Protein AF-A0A9Q0NW91-F1 (afdb_monomer_lite)

pLDDT: mean 81.54, std 13.46, range [43.84, 96.62]

Organism: Salix viminalis (NCBI:txid40686)

InterPro domains:
  IPR038765 Papain-like cysteine peptidase superfamily [SSF54001] (94-242)

Secondary structure (DSSP, 8-state):
--HHHHHHHHHHHHHHHHHHHHHHHHHHHHHHHHHHHHHHHHHHHHHHHHHHHHHHHHHHHHHHHHHHHHHHHHHHHHHHHHHHHHHHHHHHHHHHHHHHHHHHHHHHTT--S-EEE--TTHHHHHHHHHHH----HHHHHHHHHGGG-SEEEEEEEE-TT-TTSPP-EEEEEEEETTTTEEEEE-SS-TTT-TT--HHHHHHHHHHHHHHHHHHHH--GGGGSS-----EEEETTSPPP----

Sequence (244 aa):
MEGAFSAQNKDDKDKVIRELKYQLQKAEDENKKLQDENKKNQADYLEIIEALNNQNAQVEQRVKDLEDQLTKITFEMEEKREKADQELSREGLVIDVFSCLLLEDRGKKGVSAPKVIHDSSIWTQIFHEKTRGKRDPYLQQDLKDGLQASMLIFPINSTGGNTSRAPLHWTLLVFDVEARTWAFYNSWFKGKINDFNFVQDAEMVKEYVHKRRQELLGTEEMQKADDPFQLIVKEDCPQQKDFL

Structure (mmCIF, N/CA/C/O backbone):
data_AF-A0A9Q0NW91-F1
#
_entry.id   AF-A0A9Q0NW91-F1
#
loop_
_atom_site.group_PDB
_atom_site.id
_atom_site.type_symbol
_atom_site.label_atom_id
_atom_site.label_alt_id
_atom_site.label_comp_id
_atom_site.label_asym_id
_atom_site.label_entity_id
_atom_site.label_seq_id
_atom_site.pdbx_PDB_ins_code
_atom_site.Cartn_x
_atom_site.Cartn_y
_atom_site.Cartn_z
_atom_site.occupancy
_atom_site.B_iso_or_equiv
_atom_site.auth_seq_id
_atom_site.auth_comp_id
_atom_site.auth_asym_id
_atom_site.auth_atom_id
_atom_site.pdbx_PDB_model_num
ATOM 1 N N . MET A 1 1 ? 79.884 -7.350 -87.283 1.00 47.72 1 MET A N 1
ATOM 2 C CA . MET A 1 1 ? 79.119 -8.075 -86.244 1.00 47.72 1 MET A CA 1
ATOM 3 C C . MET A 1 1 ? 78.323 -7.100 -85.353 1.00 47.72 1 MET A C 1
ATOM 5 O O . MET A 1 1 ? 78.145 -7.371 -84.179 1.00 47.72 1 MET A O 1
ATOM 9 N N . GLU A 1 2 ? 77.803 -5.982 -85.889 1.00 46.59 2 GLU A N 1
ATOM 10 C CA . GLU A 1 2 ? 77.145 -4.921 -85.085 1.00 46.59 2 GLU A CA 1
ATOM 11 C C . GLU A 1 2 ? 75.633 -4.764 -85.352 1.00 46.59 2 GLU A C 1
ATOM 13 O O . GLU A 1 2 ? 74.941 -4.062 -84.623 1.00 46.59 2 GLU A O 1
ATOM 18 N N . GLY A 1 3 ? 75.077 -5.459 -86.351 1.00 48.38 3 GLY A N 1
ATOM 19 C CA . GLY A 1 3 ? 73.647 -5.368 -86.686 1.00 48.38 3 GLY A CA 1
ATOM 20 C C . GLY A 1 3 ? 72.711 -6.191 -85.790 1.00 48.38 3 GLY A C 1
ATOM 21 O O . GLY A 1 3 ? 71.521 -5.899 -85.735 1.00 48.38 3 GLY A O 1
ATOM 22 N N . ALA A 1 4 ? 73.225 -7.195 -85.070 1.00 49.50 4 ALA A N 1
ATOM 23 C CA . ALA A 1 4 ? 72.394 -8.128 -84.297 1.00 49.50 4 ALA A CA 1
ATOM 24 C C . ALA A 1 4 ? 72.027 -7.610 -82.889 1.00 49.50 4 ALA A C 1
ATOM 26 O O . ALA A 1 4 ? 70.920 -7.851 -82.423 1.00 49.50 4 ALA A O 1
ATOM 27 N N . PHE A 1 5 ? 72.899 -6.830 -82.237 1.00 46.50 5 PHE A N 1
ATOM 28 C CA . PHE A 1 5 ? 72.654 -6.305 -80.881 1.00 46.50 5 PHE A CA 1
ATOM 29 C C . PHE A 1 5 ? 71.688 -5.104 -80.837 1.00 46.50 5 PHE A C 1
ATOM 31 O O . PHE A 1 5 ? 71.056 -4.856 -79.813 1.00 46.50 5 PHE A O 1
ATOM 38 N N . SER A 1 6 ? 71.555 -4.355 -81.937 1.00 52.69 6 SER A N 1
ATOM 39 C CA . SER A 1 6 ? 70.698 -3.159 -82.021 1.00 52.69 6 SER A CA 1
ATOM 40 C C . SER A 1 6 ? 69.215 -3.498 -82.241 1.00 52.69 6 SER A C 1
ATOM 42 O O . SER A 1 6 ? 68.341 -2.870 -81.645 1.00 52.69 6 SER A O 1
ATOM 44 N N . ALA A 1 7 ? 68.924 -4.534 -83.038 1.00 52.41 7 ALA A N 1
ATOM 45 C CA . ALA A 1 7 ? 67.556 -5.000 -83.280 1.00 52.41 7 ALA A CA 1
ATOM 46 C C . ALA A 1 7 ? 66.938 -5.649 -82.027 1.00 52.41 7 ALA A C 1
ATOM 48 O O . ALA A 1 7 ? 65.810 -5.331 -81.659 1.00 52.41 7 ALA A O 1
ATOM 49 N N . GLN A 1 8 ? 67.719 -6.462 -81.307 1.00 52.53 8 GLN A N 1
ATOM 50 C CA . GLN A 1 8 ? 67.279 -7.171 -80.100 1.00 52.53 8 GLN A CA 1
ATOM 51 C C . GLN A 1 8 ? 66.916 -6.203 -78.952 1.00 52.53 8 GLN A C 1
ATOM 53 O O . GLN A 1 8 ? 65.893 -6.362 -78.295 1.00 52.53 8 GLN A O 1
ATOM 58 N N . ASN A 1 9 ? 67.674 -5.109 -78.801 1.00 57.97 9 ASN A N 1
ATOM 59 C CA . ASN A 1 9 ? 67.409 -4.050 -77.815 1.00 57.97 9 ASN A CA 1
ATOM 60 C C . ASN A 1 9 ? 66.150 -3.211 -78.114 1.00 57.97 9 ASN A C 1
ATOM 62 O O . ASN A 1 9 ? 65.616 -2.546 -77.224 1.00 57.97 9 ASN A O 1
ATOM 66 N N . LYS A 1 10 ? 65.711 -3.170 -79.377 1.00 60.72 10 LYS A N 1
ATOM 67 C CA . LYS A 1 10 ? 64.518 -2.428 -79.803 1.00 60.72 10 LYS A CA 1
ATOM 68 C C . LYS A 1 10 ? 63.260 -3.283 -79.633 1.00 60.72 10 LYS A C 1
ATOM 70 O O . LYS A 1 10 ? 62.279 -2.792 -79.080 1.00 60.72 10 LYS A O 1
ATOM 75 N N . ASP A 1 11 ? 63.345 -4.568 -79.977 1.00 64.31 11 ASP A N 1
ATOM 76 C CA . ASP A 1 11 ? 62.276 -5.546 -79.743 1.00 64.31 11 ASP A CA 1
ATOM 77 C C . ASP A 1 11 ? 61.974 -5.737 -78.245 1.00 64.31 11 ASP A C 1
ATOM 79 O O . ASP A 1 11 ? 60.804 -5.794 -77.853 1.00 64.31 11 ASP A O 1
ATOM 83 N N . ASP A 1 12 ? 63.002 -5.744 -77.387 1.00 70.25 12 ASP A N 1
ATOM 84 C CA . ASP A 1 12 ? 62.829 -5.834 -75.930 1.00 70.25 12 ASP A CA 1
ATOM 85 C C . ASP A 1 12 ? 62.126 -4.594 -75.349 1.00 70.25 12 ASP A C 1
ATOM 87 O O . ASP A 1 12 ? 61.237 -4.715 -74.502 1.00 70.25 12 ASP A O 1
ATOM 91 N N . LYS A 1 13 ? 62.442 -3.391 -75.851 1.00 76.06 13 LYS A N 1
ATOM 92 C CA . LYS A 1 13 ? 61.758 -2.148 -75.450 1.00 76.06 13 LYS A CA 1
ATOM 93 C C . LYS A 1 13 ? 60.300 -2.123 -75.903 1.00 76.06 13 LYS A C 1
ATOM 95 O O . LYS A 1 13 ? 59.429 -1.756 -75.115 1.00 76.06 13 LYS A O 1
ATOM 100 N N . ASP A 1 14 ? 60.011 -2.561 -77.125 1.00 79.94 14 ASP A N 1
ATOM 101 C CA . ASP A 1 14 ? 58.641 -2.615 -77.650 1.00 79.94 14 ASP A CA 1
ATOM 102 C C . ASP A 1 14 ? 57.783 -3.677 -76.947 1.00 79.94 14 ASP A C 1
ATOM 104 O O . ASP A 1 14 ? 56.557 -3.538 -76.854 1.00 79.94 14 ASP A O 1
ATOM 108 N N . LYS A 1 15 ? 58.403 -4.739 -76.425 1.00 82.56 15 LYS A N 1
ATOM 109 C CA . LYS A 1 15 ? 57.737 -5.730 -75.573 1.00 82.56 15 LYS A CA 1
ATOM 110 C C . LYS A 1 15 ? 57.400 -5.151 -74.198 1.00 82.56 15 LYS A C 1
ATOM 112 O O . LYS A 1 15 ? 56.263 -5.291 -73.755 1.00 82.56 15 LYS A O 1
ATOM 117 N N . VAL A 1 16 ? 58.337 -4.438 -73.567 1.00 85.81 16 VAL A N 1
ATOM 118 C CA . VAL A 1 16 ? 58.109 -3.756 -72.278 1.00 85.81 16 VAL A CA 1
ATOM 119 C C . VAL A 1 16 ? 57.031 -2.675 -72.396 1.00 85.81 16 VAL A C 1
ATOM 121 O O . VAL A 1 16 ? 56.151 -2.591 -71.546 1.00 85.81 16 VAL A O 1
ATOM 124 N N . ILE A 1 17 ? 57.033 -1.881 -73.471 1.00 88.00 17 ILE A N 1
ATOM 125 C CA . ILE A 1 17 ? 56.005 -0.853 -73.705 1.00 88.00 17 ILE A CA 1
ATOM 126 C C . ILE A 1 17 ? 54.620 -1.484 -73.894 1.00 88.00 17 ILE A C 1
ATOM 128 O O . ILE A 1 17 ? 53.634 -0.955 -73.382 1.00 88.00 17 ILE A O 1
ATOM 132 N N . ARG A 1 18 ? 54.520 -2.608 -74.617 1.00 88.38 18 ARG A N 1
ATOM 133 C CA . ARG A 1 18 ? 53.252 -3.340 -74.774 1.00 88.38 18 ARG A CA 1
ATOM 134 C C . ARG A 1 18 ? 52.738 -3.890 -73.447 1.00 88.38 18 ARG A C 1
ATOM 136 O O . ARG A 1 18 ? 51.555 -3.736 -73.164 1.00 88.38 18 ARG A O 1
ATOM 143 N N . GLU A 1 19 ? 53.622 -4.459 -72.634 1.00 91.31 19 GLU A N 1
ATOM 144 C CA . GLU A 1 19 ? 53.278 -4.974 -71.306 1.00 91.31 19 GLU A CA 1
ATOM 145 C C . GLU A 1 19 ? 52.796 -3.854 -70.371 1.00 91.31 19 GLU A C 1
ATOM 147 O O . GLU A 1 19 ? 51.740 -3.970 -69.758 1.00 91.31 19 GLU A O 1
ATOM 152 N N . LEU A 1 20 ? 53.500 -2.717 -70.329 1.00 92.75 20 LEU A N 1
ATOM 153 C CA . LEU A 1 20 ? 53.093 -1.563 -69.521 1.00 92.75 20 LEU A CA 1
ATOM 154 C C . LEU A 1 20 ? 51.747 -0.981 -69.966 1.00 92.75 20 LEU A C 1
ATOM 156 O O . LEU A 1 20 ? 50.936 -0.609 -69.123 1.00 92.75 20 LEU A O 1
ATOM 160 N N . LYS A 1 21 ? 51.472 -0.929 -71.276 1.00 92.38 21 LYS A N 1
ATOM 161 C CA . LYS A 1 21 ? 50.161 -0.500 -71.794 1.00 92.38 21 LYS A CA 1
ATOM 162 C C . LYS A 1 21 ? 49.046 -1.462 -71.396 1.00 92.38 21 LYS A C 1
ATOM 164 O O . LYS A 1 21 ? 47.965 -1.010 -71.034 1.00 92.38 21 LYS A O 1
ATOM 169 N N . TYR A 1 22 ? 49.309 -2.766 -71.443 1.00 93.31 22 TYR A N 1
ATOM 170 C CA . TYR A 1 22 ? 48.352 -3.777 -71.002 1.00 93.31 22 TYR A CA 1
ATOM 171 C C . TYR A 1 22 ? 48.055 -3.657 -69.500 1.00 93.31 22 TYR A C 1
ATOM 173 O O . TYR A 1 22 ? 46.894 -3.670 -69.096 1.00 93.31 22 TYR A O 1
ATOM 181 N N . GLN A 1 23 ? 49.088 -3.465 -68.676 1.00 93.00 23 GLN A N 1
ATOM 182 C CA . GLN A 1 23 ? 48.930 -3.262 -67.234 1.00 93.00 23 GLN A CA 1
ATOM 183 C C . GLN A 1 23 ? 48.193 -1.961 -66.901 1.00 93.00 23 GLN A C 1
ATOM 185 O O . GLN A 1 23 ? 47.338 -1.966 -66.019 1.00 93.00 23 GLN A O 1
ATOM 190 N N . LEU A 1 24 ? 48.476 -0.872 -67.623 1.00 93.62 24 LEU A N 1
ATOM 191 C CA . LEU A 1 24 ? 47.773 0.399 -67.454 1.00 93.62 24 LEU A CA 1
ATOM 192 C C . LEU A 1 24 ? 46.285 0.262 -67.792 1.00 93.62 24 LEU A C 1
ATOM 194 O O . LEU A 1 24 ? 45.451 0.653 -66.984 1.00 93.62 24 LEU A O 1
ATOM 198 N N . GLN A 1 25 ? 45.954 -0.363 -68.926 1.00 94.12 25 GLN A N 1
ATOM 199 C CA . GLN A 1 25 ? 44.561 -0.593 -69.316 1.00 94.12 25 GLN A CA 1
ATOM 200 C C . GLN A 1 25 ? 43.819 -1.435 -68.273 1.00 94.12 25 GLN A C 1
ATOM 202 O O . GLN A 1 25 ? 42.709 -1.099 -67.870 1.00 94.12 25 GLN A O 1
ATOM 207 N N . LYS A 1 26 ? 44.456 -2.505 -67.782 1.00 95.31 26 LYS A N 1
ATOM 208 C CA . LYS A 1 26 ? 43.880 -3.352 -66.736 1.00 95.31 26 LYS A CA 1
ATOM 209 C C . LYS A 1 26 ? 43.621 -2.566 -65.444 1.00 95.31 26 LYS A C 1
ATOM 211 O O . LYS A 1 26 ? 42.568 -2.731 -64.835 1.00 95.31 26 LYS A O 1
ATOM 216 N N . ALA A 1 27 ? 44.556 -1.705 -65.040 1.00 93.69 27 ALA A N 1
ATOM 217 C CA . ALA A 1 27 ? 44.400 -0.858 -63.861 1.00 93.69 27 ALA A CA 1
ATOM 218 C C . ALA A 1 27 ? 43.286 0.192 -64.038 1.00 93.69 27 ALA A C 1
ATOM 220 O O . ALA A 1 27 ? 42.550 0.468 -63.093 1.00 93.69 27 ALA A O 1
ATOM 221 N N . GLU A 1 28 ? 43.130 0.760 -65.237 1.00 94.25 28 GLU A N 1
ATOM 222 C CA . GLU A 1 28 ? 42.037 1.688 -65.558 1.00 94.25 28 GLU A CA 1
ATOM 223 C C . GLU A 1 28 ? 40.666 0.999 -65.494 1.00 94.25 28 GLU A C 1
ATOM 225 O O . GLU A 1 28 ? 39.732 1.544 -64.899 1.00 94.25 28 GLU A O 1
ATOM 230 N N . ASP A 1 29 ? 40.559 -0.221 -66.027 1.00 94.94 29 ASP A N 1
ATOM 231 C CA . ASP A 1 29 ? 39.329 -1.016 -65.986 1.00 94.94 29 ASP A CA 1
ATOM 232 C C . ASP A 1 29 ? 38.957 -1.418 -64.544 1.00 94.94 29 ASP A C 1
ATOM 234 O O . ASP A 1 29 ? 37.794 -1.307 -64.142 1.00 94.94 29 ASP A O 1
ATOM 238 N N . GLU A 1 30 ? 39.939 -1.831 -63.732 1.00 95.50 30 GLU A N 1
ATOM 239 C CA . GLU A 1 30 ? 39.744 -2.140 -62.307 1.00 95.50 30 GLU A CA 1
ATOM 240 C C . GLU A 1 30 ? 39.322 -0.900 -61.505 1.00 95.50 30 GLU A C 1
ATOM 242 O O . GLU A 1 30 ? 38.389 -0.970 -60.703 1.00 95.50 30 GLU A O 1
ATOM 247 N N . ASN A 1 31 ? 39.948 0.254 -61.750 1.00 94.62 31 ASN A N 1
ATOM 248 C CA . ASN A 1 31 ? 39.601 1.500 -61.068 1.00 94.62 31 ASN A CA 1
ATOM 249 C C . ASN A 1 31 ? 38.182 1.961 -61.432 1.00 94.62 31 ASN A C 1
ATOM 251 O O . ASN A 1 31 ? 37.416 2.372 -60.561 1.00 94.62 31 ASN A O 1
ATOM 255 N N . LYS A 1 32 ? 37.782 1.819 -62.701 1.00 95.19 32 LYS A N 1
ATOM 256 C CA . LYS A 1 32 ? 36.408 2.104 -63.130 1.00 95.19 32 LYS A CA 1
ATOM 257 C C . LYS A 1 32 ? 35.398 1.201 -62.420 1.00 95.19 32 LYS A C 1
ATOM 259 O O . LYS A 1 32 ? 34.398 1.696 -61.906 1.00 95.19 32 LYS A O 1
ATOM 264 N N . LYS A 1 33 ? 35.685 -0.100 -62.325 1.00 95.50 33 LYS A N 1
ATOM 265 C CA . LYS A 1 33 ? 34.828 -1.051 -61.605 1.00 95.50 33 LYS A CA 1
ATOM 266 C C . LYS A 1 33 ? 34.690 -0.686 -60.122 1.00 95.50 33 LYS A C 1
ATOM 268 O O . LYS A 1 33 ? 33.576 -0.665 -59.606 1.00 95.50 33 LYS A O 1
ATOM 273 N N . LEU A 1 34 ? 35.794 -0.333 -59.461 1.00 94.69 34 LEU A N 1
ATOM 274 C CA . LEU A 1 34 ? 35.787 0.114 -58.063 1.00 94.69 34 LEU A CA 1
ATOM 275 C C . LEU A 1 34 ? 35.018 1.429 -57.870 1.00 94.69 34 LEU A C 1
ATOM 277 O O . LEU A 1 34 ? 34.342 1.601 -56.858 1.00 94.69 34 LEU A O 1
ATOM 281 N N . GLN A 1 35 ? 35.090 2.360 -58.825 1.00 94.50 35 GLN A N 1
ATOM 282 C CA . GLN A 1 35 ? 34.298 3.593 -58.780 1.00 94.50 35 GLN A CA 1
ATOM 283 C C . GLN A 1 35 ? 32.797 3.320 -58.894 1.00 94.50 35 GLN A C 1
ATOM 285 O O . GLN A 1 35 ? 32.016 3.925 -58.159 1.00 94.50 35 GLN A O 1
ATOM 290 N N . ASP A 1 36 ? 32.394 2.417 -59.786 1.00 94.38 36 ASP A N 1
ATOM 291 C CA . ASP A 1 36 ? 30.988 2.050 -59.959 1.00 94.38 36 ASP A CA 1
ATOM 292 C C . ASP A 1 36 ? 30.452 1.286 -58.732 1.00 94.38 36 ASP A C 1
ATOM 294 O O . ASP A 1 36 ? 29.356 1.585 -58.254 1.00 94.38 36 ASP A O 1
ATOM 298 N N . GLU A 1 37 ? 31.246 0.379 -58.150 1.00 95.31 37 GLU A N 1
ATOM 299 C CA . GLU A 1 37 ? 30.921 -0.293 -56.881 1.00 95.31 37 GLU A CA 1
ATOM 300 C C . GLU A 1 37 ? 30.809 0.702 -55.716 1.00 95.31 37 GLU A C 1
ATOM 302 O O . GLU A 1 37 ? 29.854 0.637 -54.944 1.00 95.31 37 GLU A O 1
ATOM 307 N N . ASN A 1 38 ? 31.718 1.678 -55.614 1.00 94.50 38 ASN A N 1
ATOM 308 C CA . ASN A 1 38 ? 31.645 2.715 -54.582 1.00 94.50 38 ASN A CA 1
ATOM 309 C C . ASN A 1 38 ? 30.391 3.583 -54.709 1.00 94.50 38 ASN A C 1
ATOM 311 O O . ASN A 1 38 ? 29.765 3.889 -53.695 1.00 94.50 38 ASN A O 1
ATOM 315 N N . LYS A 1 39 ? 29.998 3.965 -55.930 1.00 94.25 39 LYS A N 1
ATOM 316 C CA . LYS A 1 39 ? 28.758 4.724 -56.156 1.00 94.25 39 LYS A CA 1
ATOM 317 C C . LYS A 1 39 ? 27.529 3.923 -55.749 1.00 94.25 39 LYS A C 1
ATOM 319 O O . LYS A 1 39 ? 26.631 4.473 -55.119 1.00 94.25 39 LYS A O 1
ATOM 324 N N . LYS A 1 40 ? 27.502 2.631 -56.087 1.00 95.00 40 LYS A N 1
ATOM 325 C CA . LYS A 1 40 ? 26.411 1.741 -55.691 1.00 95.00 40 LYS A CA 1
ATOM 326 C C . LYS A 1 40 ? 26.329 1.612 -54.169 1.00 95.00 40 LYS A C 1
ATOM 328 O O . LYS A 1 40 ? 25.277 1.868 -53.602 1.00 95.00 40 LYS A O 1
ATOM 333 N N . ASN A 1 41 ? 27.453 1.333 -53.510 1.00 94.44 41 ASN A N 1
ATOM 334 C CA . ASN A 1 41 ? 27.506 1.234 -52.052 1.00 94.44 41 ASN A CA 1
ATOM 335 C C . ASN A 1 41 ? 27.060 2.542 -51.379 1.00 94.44 41 ASN A C 1
ATOM 337 O O . ASN A 1 41 ? 26.335 2.502 -50.394 1.00 94.44 41 ASN A O 1
ATOM 341 N N . GLN A 1 42 ? 27.456 3.707 -51.906 1.00 94.62 42 GLN A N 1
ATOM 342 C CA . GLN A 1 42 ? 27.003 5.003 -51.386 1.00 94.62 42 GLN A CA 1
ATOM 343 C C . GLN A 1 42 ? 25.484 5.181 -51.480 1.00 94.62 42 GLN A C 1
ATOM 345 O O . GLN A 1 42 ? 24.888 5.695 -50.535 1.00 94.62 42 GLN A O 1
ATOM 350 N N . ALA A 1 43 ? 24.862 4.754 -52.582 1.00 94.06 43 ALA A N 1
ATOM 351 C CA . ALA A 1 43 ? 23.409 4.789 -52.722 1.00 94.06 43 ALA A CA 1
ATOM 352 C C . ALA A 1 43 ? 22.726 3.859 -51.704 1.00 94.06 43 ALA A C 1
ATOM 354 O O . ALA A 1 43 ? 21.828 4.304 -50.991 1.00 94.06 43 ALA A O 1
ATOM 355 N N . ASP A 1 44 ? 23.221 2.625 -51.561 1.00 95.62 44 ASP A N 1
ATOM 356 C CA . ASP A 1 44 ? 22.687 1.645 -50.607 1.00 95.62 44 ASP A CA 1
ATOM 357 C C . ASP A 1 44 ? 22.803 2.158 -49.151 1.00 95.62 44 ASP A C 1
ATOM 359 O O . ASP A 1 44 ? 21.865 2.041 -48.361 1.00 95.62 44 ASP A O 1
ATOM 363 N N . TYR A 1 45 ? 23.926 2.793 -48.784 1.00 95.19 45 TYR A N 1
ATOM 364 C CA . TYR A 1 45 ? 24.096 3.393 -47.453 1.00 95.19 45 TYR A CA 1
ATOM 365 C C . TYR A 1 45 ? 23.115 4.537 -47.183 1.00 95.19 45 TYR A C 1
ATOM 367 O O . TYR A 1 45 ? 22.622 4.656 -46.061 1.00 95.19 45 TYR A O 1
ATOM 375 N N . LEU A 1 46 ? 22.830 5.381 -48.179 1.00 95.69 46 LEU A N 1
ATOM 376 C CA . LEU A 1 46 ? 21.872 6.479 -48.026 1.00 95.69 46 LEU A CA 1
ATOM 377 C C . LEU A 1 46 ? 20.453 5.956 -47.791 1.00 95.69 46 LEU A C 1
ATOM 379 O O . LEU A 1 46 ? 19.766 6.461 -46.904 1.00 95.69 46 LEU A O 1
ATOM 383 N N . GLU A 1 47 ? 20.050 4.912 -48.515 1.00 96.00 47 GLU A N 1
ATOM 384 C CA . GLU A 1 47 ? 18.739 4.277 -48.344 1.00 96.00 47 GLU A CA 1
ATOM 385 C C . GLU A 1 47 ? 18.591 3.655 -46.944 1.00 96.00 47 GLU A C 1
ATOM 387 O O . GLU A 1 47 ? 17.569 3.832 -46.277 1.00 96.00 47 GLU A O 1
ATOM 392 N N . ILE A 1 48 ? 19.648 3.007 -46.436 1.00 96.56 48 ILE A N 1
ATOM 393 C CA . ILE A 1 48 ? 19.674 2.471 -45.066 1.00 96.56 48 ILE A CA 1
ATOM 394 C C . ILE A 1 48 ? 19.548 3.593 -44.027 1.00 96.56 48 ILE A C 1
ATOM 396 O O . ILE A 1 48 ? 18.797 3.449 -43.061 1.00 96.56 48 ILE A O 1
ATOM 400 N N . ILE A 1 49 ? 20.260 4.711 -44.202 1.00 96.12 49 ILE A N 1
ATOM 401 C CA . ILE A 1 49 ? 20.193 5.849 -43.271 1.00 96.12 49 ILE A CA 1
ATOM 402 C C . ILE A 1 49 ? 18.780 6.442 -43.243 1.00 96.12 49 ILE A C 1
ATOM 404 O O . ILE A 1 49 ? 18.262 6.739 -42.166 1.00 96.12 49 ILE A O 1
ATOM 408 N N . GLU A 1 50 ? 18.133 6.588 -44.398 1.00 96.12 50 GLU A N 1
ATOM 409 C CA . GLU A 1 50 ? 16.760 7.091 -44.477 1.00 96.12 50 GLU A CA 1
ATOM 410 C C . GLU A 1 50 ? 15.768 6.143 -43.788 1.00 96.12 50 GLU A C 1
ATOM 412 O O . GLU A 1 50 ? 14.940 6.583 -42.983 1.00 96.12 50 GLU A O 1
ATOM 417 N N . ALA A 1 51 ? 15.897 4.834 -44.021 1.00 96.25 51 ALA A N 1
ATOM 418 C CA . ALA A 1 51 ? 15.082 3.826 -43.351 1.00 96.25 51 ALA A CA 1
ATOM 419 C C . ALA A 1 51 ? 15.258 3.863 -41.821 1.00 96.25 51 ALA A C 1
ATOM 421 O O . ALA A 1 51 ? 14.267 3.826 -41.087 1.00 96.25 51 ALA A O 1
ATOM 422 N N . LEU A 1 52 ? 16.498 3.994 -41.337 1.00 95.75 52 LEU A N 1
ATOM 423 C CA . LEU A 1 52 ? 16.802 4.105 -39.908 1.00 95.75 52 LEU A CA 1
ATOM 424 C C . LEU A 1 52 ? 16.231 5.386 -39.290 1.00 95.75 52 LEU A C 1
ATOM 426 O O . LEU A 1 52 ? 15.657 5.334 -38.204 1.00 95.75 52 LEU A O 1
ATOM 430 N N . ASN A 1 53 ? 16.324 6.524 -39.981 1.00 96.12 53 ASN A N 1
ATOM 431 C CA . ASN A 1 53 ? 15.746 7.782 -39.504 1.00 96.12 53 ASN A CA 1
ATOM 432 C C . ASN A 1 53 ? 14.219 7.693 -39.379 1.00 96.12 53 ASN A C 1
ATOM 434 O O . ASN A 1 53 ? 13.654 8.126 -38.375 1.00 96.12 53 ASN A O 1
ATOM 438 N N . ASN A 1 54 ? 13.554 7.068 -40.353 1.00 96.06 54 ASN A N 1
ATOM 439 C CA . ASN A 1 54 ? 12.110 6.843 -40.304 1.00 96.06 54 ASN A CA 1
ATOM 440 C C . ASN A 1 54 ? 11.712 5.905 -39.154 1.00 96.06 54 ASN A C 1
ATOM 442 O O . ASN A 1 54 ? 10.720 6.156 -38.468 1.00 96.06 54 ASN A O 1
ATOM 446 N N . GLN A 1 55 ? 12.489 4.845 -38.909 1.00 96.00 55 GLN A N 1
ATOM 447 C CA . GLN A 1 55 ? 12.269 3.958 -37.764 1.00 96.00 55 GLN A CA 1
ATOM 448 C C . GLN A 1 55 ? 12.461 4.686 -36.429 1.00 96.00 55 GLN A C 1
ATOM 450 O O . GLN A 1 55 ? 11.630 4.530 -35.536 1.00 96.00 55 GLN A O 1
ATOM 455 N N . ASN A 1 56 ? 13.498 5.518 -36.302 1.00 96.62 56 ASN A N 1
ATOM 456 C CA . ASN A 1 56 ? 13.733 6.309 -35.093 1.00 96.62 56 ASN A CA 1
ATOM 457 C C . ASN A 1 56 ? 12.572 7.266 -34.806 1.00 96.62 56 ASN A C 1
ATOM 459 O O . ASN A 1 56 ? 12.067 7.273 -33.686 1.00 96.62 56 ASN A O 1
ATOM 463 N N . ALA A 1 57 ? 12.072 7.982 -35.815 1.00 95.88 57 ALA A N 1
ATOM 464 C CA . ALA A 1 57 ? 10.923 8.872 -35.648 1.00 95.88 57 ALA A CA 1
ATOM 465 C C . ALA A 1 57 ? 9.661 8.123 -35.168 1.00 95.88 57 ALA A C 1
ATOM 467 O O . ALA A 1 57 ? 8.918 8.614 -34.317 1.00 95.88 57 ALA A O 1
ATOM 468 N N . GLN A 1 58 ? 9.425 6.902 -35.666 1.00 96.19 58 GLN A N 1
ATOM 469 C CA . GLN A 1 58 ? 8.313 6.065 -35.196 1.00 96.19 58 GLN A CA 1
ATOM 470 C C . GLN A 1 58 ? 8.495 5.615 -33.743 1.00 96.19 58 GLN A C 1
ATOM 472 O O . GLN A 1 58 ? 7.523 5.567 -32.988 1.00 96.19 58 GLN A O 1
ATOM 477 N N . VAL A 1 59 ? 9.721 5.267 -33.345 1.00 96.38 59 VAL A N 1
ATOM 478 C CA . VAL A 1 59 ? 10.029 4.880 -31.962 1.00 96.38 59 VAL A CA 1
ATOM 479 C C . VAL A 1 59 ? 9.838 6.065 -31.020 1.00 96.38 59 VAL A C 1
ATOM 481 O O . VAL A 1 59 ? 9.169 5.904 -30.004 1.00 96.38 59 VAL A O 1
ATOM 484 N N . GLU A 1 60 ? 10.341 7.248 -31.371 1.00 96.44 60 GLU A N 1
ATOM 485 C CA . GLU A 1 60 ? 10.170 8.473 -30.579 1.00 96.44 60 GLU A CA 1
ATOM 486 C C . GLU A 1 60 ? 8.690 8.809 -30.364 1.00 96.44 60 GLU A C 1
ATOM 488 O O . GLU A 1 60 ? 8.272 9.074 -29.235 1.00 96.44 60 GLU A O 1
ATOM 493 N N . GLN A 1 61 ? 7.867 8.709 -31.413 1.00 96.19 61 GLN A N 1
ATOM 494 C CA . GLN A 1 61 ? 6.429 8.935 -31.283 1.00 96.19 61 GLN A CA 1
ATOM 495 C C . GLN A 1 61 ? 5.765 7.899 -30.366 1.00 96.19 61 GLN A C 1
ATOM 497 O O . GLN A 1 61 ? 4.970 8.261 -29.503 1.00 96.19 61 GLN A O 1
ATOM 502 N N . ARG A 1 62 ? 6.117 6.613 -30.499 1.00 96.56 62 ARG A N 1
ATOM 503 C CA . ARG A 1 62 ? 5.576 5.556 -29.627 1.00 96.56 62 ARG A CA 1
ATOM 504 C C . ARG A 1 62 ? 5.985 5.734 -28.167 1.00 96.56 62 ARG A C 1
ATOM 506 O O . ARG A 1 62 ? 5.186 5.423 -27.291 1.00 96.56 62 ARG A O 1
ATOM 513 N N . VAL A 1 63 ? 7.209 6.195 -27.902 1.00 96.62 63 VAL A N 1
ATOM 514 C CA . VAL A 1 63 ? 7.668 6.508 -26.539 1.00 96.62 63 VAL A CA 1
ATOM 515 C C . VAL A 1 63 ? 6.807 7.618 -25.951 1.00 96.62 63 VAL A C 1
ATOM 517 O O . VAL A 1 63 ? 6.266 7.438 -24.865 1.00 96.62 63 VAL A O 1
ATOM 520 N N . LYS A 1 64 ? 6.585 8.698 -26.703 1.00 95.94 64 LYS A N 1
ATOM 521 C CA . LYS A 1 64 ? 5.728 9.802 -26.269 1.00 95.94 64 LYS A CA 1
ATOM 522 C C . LYS A 1 64 ? 4.292 9.351 -25.976 1.00 95.94 64 LYS A C 1
ATOM 524 O O . LYS A 1 64 ? 3.749 9.672 -24.924 1.00 95.94 64 LYS A O 1
ATOM 529 N N . ASP A 1 65 ? 3.698 8.550 -26.860 1.00 95.88 65 ASP A N 1
ATOM 530 C CA . ASP A 1 65 ? 2.340 8.028 -26.659 1.00 95.88 65 ASP A CA 1
ATOM 531 C C . ASP A 1 65 ? 2.243 7.153 -25.392 1.00 95.88 65 ASP A C 1
ATOM 533 O O . ASP A 1 65 ? 1.220 7.152 -24.704 1.00 95.88 65 ASP A O 1
ATOM 537 N N . LEU A 1 66 ? 3.300 6.394 -25.076 1.00 94.62 66 LEU A N 1
ATOM 538 C CA . LEU A 1 66 ? 3.377 5.587 -23.857 1.00 94.62 66 LEU A CA 1
ATOM 539 C C . LEU A 1 66 ? 3.565 6.448 -22.602 1.00 94.62 66 LEU A C 1
ATOM 541 O O . LEU A 1 66 ? 2.947 6.154 -21.580 1.00 94.62 66 LEU A O 1
ATOM 545 N N . GLU A 1 67 ? 4.374 7.506 -22.666 1.00 94.31 67 GLU A N 1
ATOM 546 C CA . GLU A 1 67 ? 4.545 8.472 -21.571 1.00 94.31 67 GLU A CA 1
ATOM 547 C C . GLU A 1 67 ? 3.226 9.192 -21.242 1.00 94.31 67 GLU A C 1
ATOM 549 O O . GLU A 1 67 ? 2.849 9.304 -20.069 1.00 94.31 67 GLU A O 1
ATOM 554 N N . ASP A 1 68 ? 2.471 9.594 -22.267 1.00 94.50 68 ASP A N 1
ATOM 555 C CA . ASP A 1 68 ? 1.149 10.210 -22.112 1.00 94.50 68 ASP A CA 1
ATOM 556 C C . ASP A 1 68 ? 0.143 9.226 -21.482 1.00 94.50 68 ASP A C 1
ATOM 558 O O . ASP A 1 68 ? -0.606 9.582 -20.563 1.00 94.50 68 ASP A O 1
ATOM 562 N N . GLN A 1 69 ? 0.149 7.958 -21.914 1.00 94.50 69 GLN A N 1
ATOM 563 C CA . GLN A 1 69 ? -0.684 6.908 -21.314 1.00 94.50 69 GLN A CA 1
ATOM 564 C C . GLN A 1 69 ? -0.322 6.644 -19.849 1.00 94.50 69 GLN A C 1
ATOM 566 O O . GLN A 1 69 ? -1.220 6.528 -19.012 1.00 94.50 69 GLN A O 1
ATOM 571 N N . LEU A 1 70 ? 0.971 6.574 -19.523 1.00 91.81 70 LEU A N 1
ATOM 572 C CA . LEU A 1 70 ? 1.443 6.366 -18.155 1.00 91.81 70 LEU A CA 1
ATOM 573 C C . LEU A 1 70 ? 1.003 7.515 -17.240 1.00 91.81 70 LEU A C 1
ATOM 575 O O . LEU A 1 70 ? 0.521 7.281 -16.131 1.00 91.81 70 LEU A O 1
ATOM 579 N N . THR A 1 71 ? 1.115 8.753 -17.724 1.00 91.50 71 THR A N 1
ATOM 580 C CA . THR A 1 71 ? 0.670 9.953 -17.004 1.00 91.50 71 THR A CA 1
ATOM 581 C C . THR A 1 71 ? -0.829 9.894 -16.717 1.00 91.50 71 THR A C 1
ATOM 583 O O . THR A 1 71 ? -1.252 10.104 -15.579 1.00 91.50 71 THR A O 1
ATOM 586 N N . LYS A 1 72 ? -1.639 9.525 -17.717 1.00 93.31 72 LYS A N 1
ATOM 587 C CA . LYS A 1 72 ? -3.089 9.373 -17.554 1.00 93.31 72 LYS A CA 1
ATOM 588 C C . LYS A 1 72 ? -3.448 8.295 -16.529 1.00 93.31 72 LYS A C 1
ATOM 590 O O . LYS A 1 72 ? -4.262 8.548 -15.646 1.00 93.31 72 LYS A O 1
ATOM 595 N N . ILE A 1 73 ? -2.829 7.116 -16.618 1.00 91.44 73 ILE A N 1
ATOM 596 C CA . ILE A 1 73 ? -3.060 6.016 -15.668 1.00 91.44 73 ILE A CA 1
ATOM 597 C C . ILE A 1 73 ? -2.677 6.441 -14.250 1.00 91.44 73 ILE A C 1
ATOM 599 O O . ILE A 1 73 ? -3.400 6.138 -13.306 1.00 91.44 73 ILE A O 1
ATOM 603 N N . THR A 1 74 ? -1.566 7.163 -14.099 1.00 85.62 74 THR A N 1
ATOM 604 C CA . THR A 1 74 ? -1.101 7.651 -12.795 1.00 85.62 74 THR A CA 1
ATOM 605 C C . THR A 1 74 ? -2.139 8.580 -12.166 1.00 85.62 74 THR A C 1
ATOM 607 O O . THR A 1 74 ? -2.521 8.369 -11.017 1.00 85.62 74 THR A O 1
ATOM 610 N N . PHE A 1 75 ? -2.669 9.532 -12.939 1.00 84.88 75 PHE A N 1
ATOM 611 C CA . PHE A 1 75 ? -3.728 10.432 -12.481 1.00 84.88 75 PHE A CA 1
ATOM 612 C C . PHE A 1 75 ? -5.017 9.680 -12.107 1.00 84.88 75 PHE A C 1
ATOM 614 O O . PHE A 1 75 ? -5.578 9.900 -11.036 1.00 84.88 75 PHE A O 1
ATOM 621 N N . GLU A 1 76 ? -5.465 8.738 -12.944 1.00 84.56 76 GLU A N 1
ATOM 622 C CA . GLU A 1 76 ? -6.652 7.918 -12.655 1.00 84.56 76 GLU A CA 1
ATOM 623 C C . GLU A 1 76 ? -6.474 7.042 -11.402 1.00 84.56 76 GLU A C 1
ATOM 625 O O . GLU A 1 76 ? -7.427 6.825 -10.648 1.00 84.56 76 GLU A O 1
ATOM 630 N N . MET A 1 77 ? -5.268 6.516 -11.169 1.00 75.56 77 MET A N 1
ATOM 631 C CA . MET A 1 77 ? -4.950 5.756 -9.960 1.00 75.56 77 MET A CA 1
ATOM 632 C C . MET A 1 77 ? -4.963 6.637 -8.711 1.00 75.56 77 MET A C 1
ATOM 634 O O . MET A 1 77 ? -5.443 6.191 -7.669 1.00 75.56 77 MET A O 1
ATOM 638 N N . GLU A 1 78 ? -4.465 7.867 -8.808 1.00 74.06 78 GLU A N 1
ATOM 639 C CA . GLU A 1 78 ? -4.443 8.818 -7.698 1.00 74.06 78 GLU A CA 1
ATOM 640 C C . GLU A 1 78 ? -5.862 9.278 -7.330 1.00 74.06 78 GLU A C 1
ATOM 642 O O . GLU A 1 78 ? -6.235 9.205 -6.162 1.00 74.06 78 GLU A O 1
ATOM 647 N N . GLU A 1 79 ? -6.712 9.582 -8.317 1.00 77.94 79 GLU A N 1
ATOM 648 C CA . GLU A 1 79 ? -8.124 9.926 -8.085 1.00 77.94 79 GLU A CA 1
ATOM 649 C C . GLU A 1 79 ? -8.906 8.765 -7.441 1.00 77.94 79 GLU A C 1
ATOM 651 O O . GLU A 1 79 ? -9.699 8.960 -6.514 1.00 77.94 79 GLU A O 1
ATOM 656 N N . LYS A 1 80 ? -8.681 7.526 -7.904 1.00 76.06 80 LYS A N 1
ATOM 657 C CA . LYS A 1 80 ? -9.291 6.333 -7.290 1.00 76.06 80 LYS A CA 1
ATOM 658 C C . LYS A 1 80 ? -8.824 6.133 -5.853 1.00 76.06 80 LYS A C 1
ATOM 660 O O . LYS A 1 80 ? -9.631 5.752 -5.007 1.00 76.06 80 LYS A O 1
ATOM 665 N N . ARG A 1 81 ? -7.543 6.382 -5.580 1.00 70.50 81 ARG A N 1
ATOM 666 C CA . ARG A 1 81 ? -6.978 6.283 -4.236 1.00 70.50 81 ARG A CA 1
ATOM 667 C C . ARG A 1 81 ? -7.571 7.337 -3.303 1.00 70.50 81 ARG A C 1
ATOM 669 O O . ARG A 1 81 ? -7.973 6.978 -2.207 1.00 70.50 81 ARG A O 1
ATOM 676 N N . GLU A 1 82 ? -7.693 8.588 -3.742 1.00 69.62 82 GLU A N 1
ATOM 677 C CA . GLU A 1 82 ? -8.322 9.647 -2.941 1.00 69.62 82 GLU A CA 1
ATOM 678 C C . GLU A 1 82 ? -9.778 9.321 -2.595 1.00 69.62 82 GLU A C 1
ATOM 680 O O . GLU A 1 82 ? -10.196 9.504 -1.452 1.00 69.62 82 GLU A O 1
ATOM 685 N N . LYS A 1 83 ? -10.548 8.792 -3.553 1.00 69.31 83 LYS A N 1
ATOM 686 C CA . LYS A 1 83 ? -11.927 8.343 -3.303 1.00 69.31 83 LYS A CA 1
ATOM 687 C C . LYS A 1 83 ? -11.983 7.201 -2.287 1.00 69.31 83 LYS A C 1
ATOM 689 O O . LYS A 1 83 ? -12.785 7.265 -1.360 1.00 69.31 83 LYS A O 1
ATOM 694 N N . ALA A 1 84 ? -11.108 6.203 -2.421 1.00 63.97 84 ALA A N 1
ATOM 695 C CA . ALA A 1 84 ? -11.020 5.097 -1.469 1.00 63.97 84 ALA A CA 1
ATOM 696 C C . ALA A 1 84 ? -10.619 5.579 -0.062 1.00 63.97 84 ALA A C 1
ATOM 698 O O . ALA A 1 84 ? -11.222 5.160 0.923 1.00 63.97 84 ALA A O 1
ATOM 699 N N . ASP A 1 85 ? -9.659 6.504 0.040 1.00 64.38 85 ASP A N 1
ATOM 700 C CA . ASP A 1 85 ? -9.226 7.091 1.312 1.00 64.38 85 ASP A CA 1
ATOM 701 C C . ASP A 1 85 ? -10.364 7.910 1.968 1.00 64.38 85 ASP A C 1
ATOM 703 O O . ASP A 1 85 ? -10.544 7.856 3.187 1.00 64.38 85 ASP A O 1
ATOM 707 N N . GLN A 1 86 ? -11.186 8.621 1.182 1.00 62.81 86 GLN A N 1
ATOM 708 C CA . GLN A 1 86 ? -12.373 9.339 1.677 1.00 62.81 86 GLN A CA 1
ATOM 709 C C . GLN A 1 86 ? -13.477 8.397 2.180 1.00 62.81 86 GLN A C 1
ATOM 711 O O . GLN A 1 86 ? -14.078 8.662 3.224 1.00 62.81 86 GLN A O 1
ATOM 716 N N . GLU A 1 87 ? -13.756 7.304 1.466 1.00 65.38 87 GLU A N 1
ATOM 717 C CA . GLU A 1 87 ? -14.738 6.297 1.892 1.00 65.38 87 GLU A CA 1
ATOM 718 C C . GLU A 1 87 ? -14.283 5.578 3.167 1.00 65.38 87 GLU A C 1
ATOM 720 O O . GLU A 1 87 ? -15.042 5.526 4.139 1.00 65.38 87 GLU A O 1
ATOM 725 N N . LEU A 1 88 ? -13.017 5.148 3.222 1.00 63.03 88 LEU A N 1
ATOM 726 C CA . LEU A 1 88 ? -12.396 4.575 4.422 1.00 63.03 88 LEU A CA 1
ATOM 727 C C . LEU A 1 88 ? -12.458 5.541 5.611 1.00 63.03 88 LEU A C 1
ATOM 729 O O . LEU A 1 88 ? -12.776 5.130 6.727 1.00 63.03 88 LEU A O 1
ATOM 733 N N . SER A 1 89 ? -12.200 6.832 5.380 1.00 68.19 89 SER A N 1
ATOM 734 C CA . SER A 1 89 ? -12.306 7.866 6.413 1.00 68.19 89 SER A CA 1
ATOM 735 C C . SER A 1 89 ? -13.736 8.011 6.942 1.00 68.19 89 SER A C 1
ATOM 737 O O . SER A 1 89 ? -13.931 8.178 8.147 1.00 68.19 89 SER A O 1
ATOM 739 N N . ARG A 1 90 ? -14.748 7.907 6.073 1.00 66.19 90 ARG A N 1
ATOM 740 C CA . ARG A 1 90 ? -16.157 8.001 6.473 1.00 66.19 90 ARG A CA 1
ATOM 741 C C . ARG A 1 90 ? -16.619 6.775 7.262 1.00 66.19 90 ARG A C 1
ATOM 743 O O . ARG A 1 90 ? -17.340 6.944 8.243 1.00 66.19 90 ARG A O 1
ATOM 750 N N . GLU A 1 91 ? -16.233 5.569 6.853 1.00 71.56 91 GLU A N 1
ATOM 751 C CA . GLU A 1 91 ? -16.549 4.337 7.591 1.00 71.56 91 GLU A CA 1
ATOM 752 C C . GLU A 1 91 ? -15.850 4.293 8.952 1.00 71.56 91 GLU A C 1
ATOM 754 O O . GLU A 1 91 ? -16.495 4.006 9.965 1.00 71.56 91 GLU A O 1
ATOM 759 N N . GLY A 1 92 ? -14.566 4.665 8.990 1.00 75.94 92 GLY A N 1
ATOM 760 C CA . GLY A 1 92 ? -13.800 4.788 10.228 1.00 75.94 92 GLY A CA 1
ATOM 761 C C . GLY A 1 92 ? -14.454 5.754 11.216 1.00 75.94 92 GLY A C 1
ATOM 762 O O . GLY A 1 92 ? -14.677 5.396 12.371 1.00 75.94 92 GLY A O 1
ATOM 763 N N . LEU A 1 93 ? -14.913 6.919 10.737 1.00 78.31 93 LEU A N 1
ATOM 764 C CA . LEU A 1 93 ? -15.614 7.909 11.564 1.00 78.31 93 LEU A CA 1
ATOM 765 C C . LEU A 1 93 ? -16.848 7.320 12.272 1.00 78.31 93 LEU A C 1
ATOM 767 O O . LEU A 1 93 ? -17.112 7.650 13.427 1.00 78.31 93 LEU A O 1
ATOM 771 N N . VAL A 1 94 ? -17.620 6.455 11.606 1.00 82.75 94 VAL A N 1
ATOM 772 C CA . VAL A 1 94 ? -18.814 5.839 12.212 1.00 82.75 94 VAL A CA 1
ATOM 773 C C . VAL A 1 94 ? -18.422 4.883 13.340 1.00 82.75 94 VAL A C 1
ATOM 775 O O . VAL A 1 94 ? -19.049 4.905 14.403 1.00 82.75 94 VAL A O 1
ATOM 778 N N . ILE A 1 95 ? -17.379 4.077 13.133 1.00 85.12 95 ILE A N 1
ATOM 779 C CA . ILE A 1 95 ? -16.843 3.163 14.151 1.00 85.12 95 ILE A CA 1
ATOM 780 C C . ILE A 1 95 ? -16.295 3.946 15.344 1.00 85.12 95 ILE A C 1
ATOM 782 O O . ILE A 1 95 ? -16.565 3.582 16.492 1.00 85.12 95 ILE A O 1
ATOM 786 N N . ASP A 1 96 ? -15.594 5.046 15.088 1.00 84.81 96 ASP A N 1
ATOM 787 C CA . ASP A 1 96 ? -15.004 5.892 16.125 1.00 84.81 96 ASP A CA 1
ATOM 788 C C . ASP A 1 96 ? -16.079 6.592 16.956 1.00 84.81 96 ASP A C 1
ATOM 790 O O . ASP A 1 96 ? -16.053 6.541 18.187 1.00 84.81 96 ASP A O 1
ATOM 794 N N . VAL A 1 97 ? -17.098 7.161 16.305 1.00 83.75 97 VAL A N 1
ATOM 795 C CA . VAL A 1 97 ? -18.244 7.766 16.998 1.00 83.75 97 VAL A CA 1
ATOM 796 C C . VAL A 1 97 ? -18.974 6.728 17.848 1.00 83.75 97 VAL A C 1
ATOM 798 O O . VAL A 1 97 ? -19.296 6.999 19.007 1.00 83.75 97 VAL A O 1
ATOM 801 N N . PHE A 1 98 ? -19.217 5.527 17.316 1.00 85.25 98 PHE A N 1
ATOM 802 C CA . PHE A 1 98 ? -19.870 4.466 18.081 1.00 85.25 98 PHE A CA 1
ATOM 803 C C . PHE A 1 98 ? -19.021 4.021 19.281 1.00 85.25 98 PHE A C 1
ATOM 805 O O . PHE A 1 98 ? -19.551 3.823 20.375 1.00 85.25 98 PHE A O 1
ATOM 812 N N . SER A 1 99 ? -17.702 3.937 19.111 1.00 84.38 99 SER A N 1
ATOM 813 C CA . SER A 1 99 ? -16.751 3.618 20.179 1.00 84.38 99 SER A CA 1
ATOM 814 C C . SER A 1 99 ? -16.775 4.658 21.302 1.00 84.38 99 SER A C 1
ATOM 816 O O . SER A 1 99 ? -16.876 4.294 22.477 1.00 84.38 99 SER A O 1
ATOM 818 N N . CYS A 1 100 ? -16.792 5.950 20.961 1.00 82.12 100 CYS A N 1
ATOM 819 C CA . CYS A 1 100 ? -16.952 7.034 21.931 1.00 82.12 100 CYS A CA 1
ATOM 820 C C . CYS A 1 100 ? -18.276 6.918 22.704 1.00 82.12 100 CYS A C 1
ATOM 822 O O . CYS A 1 100 ? -18.284 6.979 23.935 1.00 82.12 100 CYS A O 1
ATOM 824 N N . LEU A 1 101 ? -19.390 6.667 22.007 1.00 83.94 101 LEU A N 1
ATOM 825 C CA . LEU A 1 101 ? -20.704 6.495 22.639 1.00 83.94 101 LEU A CA 1
ATOM 826 C C . LEU A 1 101 ? -20.736 5.305 23.614 1.00 83.94 101 LEU A C 1
ATOM 828 O O . LEU A 1 101 ? -21.347 5.401 24.683 1.00 83.94 101 LEU A O 1
ATOM 832 N N . LEU A 1 102 ? -20.063 4.197 23.285 1.00 81.50 102 LEU A N 1
ATOM 833 C CA . LEU A 1 102 ? -19.945 3.033 24.171 1.00 81.50 102 LEU A CA 1
ATOM 834 C C . LEU A 1 102 ? -19.181 3.355 25.463 1.00 81.50 102 LEU A C 1
ATOM 836 O O . LEU A 1 102 ? -19.555 2.862 26.534 1.00 81.50 102 LEU A O 1
ATOM 840 N N . LEU A 1 103 ? -18.123 4.166 25.379 1.00 79.88 103 LEU A N 1
ATOM 841 C CA . LEU A 1 103 ? -17.375 4.625 26.552 1.00 79.88 103 LEU A CA 1
ATOM 842 C C . LEU A 1 103 ? -18.229 5.557 27.424 1.00 79.88 103 LEU A C 1
ATOM 844 O O . LEU A 1 103 ? -18.287 5.371 28.643 1.00 79.88 103 LEU A O 1
ATOM 848 N N . GLU A 1 104 ? -18.954 6.498 26.816 1.00 79.38 104 GLU A N 1
ATOM 849 C CA . GLU A 1 104 ? -19.824 7.435 27.537 1.00 79.38 104 GLU A CA 1
ATOM 850 C C . GLU A 1 104 ? -20.990 6.747 28.264 1.00 79.38 104 GLU A C 1
ATOM 852 O O . GLU A 1 104 ? -21.245 7.031 29.438 1.00 79.38 104 GLU A O 1
ATOM 857 N N . ASP A 1 105 ? -21.709 5.837 27.596 1.00 80.81 105 ASP A N 1
ATOM 858 C CA . ASP A 1 105 ? -22.832 5.099 28.196 1.00 80.81 105 ASP A CA 1
ATOM 859 C C . ASP A 1 105 ? -22.377 4.267 29.404 1.00 80.81 105 ASP A C 1
ATOM 861 O O . ASP A 1 105 ? -23.048 4.216 30.438 1.00 80.81 105 ASP A O 1
ATOM 865 N N . ARG A 1 106 ? -21.185 3.668 29.324 1.00 72.31 106 ARG A N 1
ATOM 866 C CA . ARG A 1 106 ? -20.584 2.937 30.446 1.00 72.31 106 ARG A CA 1
ATOM 867 C C . ARG A 1 106 ? -20.193 3.844 31.604 1.00 72.31 106 ARG A C 1
ATOM 869 O O . ARG A 1 106 ? -20.439 3.467 32.752 1.00 72.31 106 ARG A O 1
ATOM 876 N N . GLY A 1 107 ? -19.648 5.025 31.311 1.00 72.62 107 GLY A N 1
ATOM 877 C CA . GLY A 1 107 ? -19.379 6.049 32.319 1.00 72.62 107 GLY A CA 1
ATOM 878 C C . GLY A 1 107 ? -20.650 6.435 33.079 1.00 72.62 107 GLY A C 1
ATOM 879 O O . GLY A 1 107 ? -20.656 6.455 34.309 1.00 72.62 107 GLY A O 1
ATOM 880 N N . LYS A 1 108 ? -21.769 6.616 32.364 1.00 75.44 108 LYS A N 1
ATOM 881 C CA . LYS A 1 108 ? -23.092 6.883 32.966 1.00 75.44 108 LYS A CA 1
ATOM 882 C C . LYS A 1 108 ? -23.609 5.717 33.816 1.00 75.44 108 LYS A C 1
ATOM 884 O O . LYS A 1 108 ? -24.301 5.947 34.804 1.00 75.44 108 LYS A O 1
ATOM 889 N N . LYS A 1 109 ? -23.264 4.476 33.462 1.00 77.62 109 LYS A N 1
ATOM 890 C CA . LYS A 1 109 ? -23.628 3.250 34.199 1.00 77.62 109 LYS A CA 1
ATOM 891 C C . LYS A 1 109 ? -22.688 2.918 35.367 1.00 77.62 109 LYS A C 1
ATOM 893 O O . LYS A 1 109 ? -22.866 1.878 35.996 1.00 77.62 109 LYS A O 1
ATOM 898 N N . GLY A 1 110 ? -21.703 3.769 35.669 1.00 67.00 110 GLY A N 1
ATOM 899 C CA . GLY A 1 110 ? -20.801 3.594 36.811 1.00 67.00 110 GLY A CA 1
ATOM 900 C C . GLY A 1 110 ? -19.803 2.441 36.662 1.00 67.00 110 GLY A C 1
ATOM 901 O O . GLY A 1 110 ? -19.289 1.943 37.662 1.00 67.00 110 GLY A O 1
ATOM 902 N N . VAL A 1 111 ? -19.527 1.989 35.433 1.00 69.19 111 VAL A N 1
ATOM 903 C CA . VAL A 1 111 ? -18.513 0.954 35.188 1.00 69.19 111 VAL A CA 1
ATOM 904 C C . VAL A 1 111 ? -17.126 1.598 35.272 1.00 69.19 111 VAL A C 1
ATOM 906 O O . VAL A 1 111 ? -16.771 2.400 34.417 1.00 69.19 111 VAL A O 1
ATOM 909 N N . SER A 1 112 ? -16.357 1.258 36.309 1.00 61.34 112 SER A N 1
ATOM 910 C CA . SER A 1 112 ? -15.154 1.996 36.733 1.00 61.34 112 SER A CA 1
ATOM 911 C C . SER A 1 112 ? -13.825 1.527 36.134 1.00 61.34 112 SER A C 1
ATOM 913 O O . SER A 1 112 ? -12.822 2.221 36.283 1.00 61.34 112 SER A O 1
ATOM 915 N N . ALA A 1 113 ? -13.776 0.356 35.496 1.00 62.59 113 ALA A N 1
ATOM 916 C CA . ALA A 1 113 ? -12.517 -0.195 35.000 1.00 62.59 113 ALA A CA 1
ATOM 917 C C . ALA A 1 113 ? -11.975 0.655 33.830 1.00 62.59 113 ALA A C 1
ATOM 919 O O . ALA A 1 113 ? -12.727 0.893 32.877 1.00 62.59 113 ALA A O 1
ATOM 920 N N . PRO A 1 114 ? -10.704 1.105 33.863 1.00 66.19 114 PRO A N 1
ATOM 921 C CA . PRO A 1 114 ? -10.133 1.924 32.800 1.00 66.19 114 PRO A CA 1
ATOM 922 C C . PRO A 1 114 ? -10.044 1.092 31.522 1.00 66.19 114 PRO A C 1
ATOM 924 O O . PRO A 1 114 ? -9.404 0.040 31.5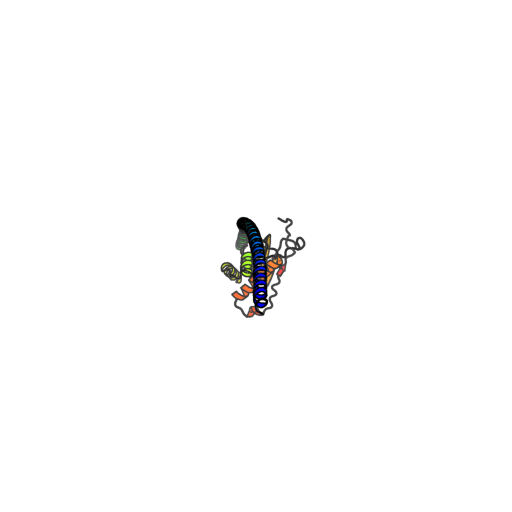03 1.00 66.19 114 PRO A O 1
ATOM 927 N N . LYS A 1 115 ? -10.709 1.534 30.457 1.00 78.50 115 LYS A N 1
ATOM 928 C CA . LYS A 1 115 ? -10.678 0.887 29.143 1.00 78.50 115 LYS A CA 1
ATOM 929 C C . LYS A 1 115 ? -10.275 1.904 28.096 1.00 78.50 115 LYS A C 1
ATOM 931 O O . LYS A 1 115 ? -10.729 3.043 28.158 1.00 78.50 115 LYS A O 1
ATOM 936 N N . VAL A 1 116 ? -9.478 1.466 27.132 1.00 85.38 116 VAL A N 1
ATOM 937 C CA . VAL A 1 116 ? -9.124 2.263 25.957 1.00 85.38 116 VAL A CA 1
ATOM 938 C C . VAL A 1 116 ? -9.706 1.573 24.735 1.00 85.38 116 VAL A C 1
ATOM 940 O O . VAL A 1 116 ? -9.498 0.376 24.529 1.00 85.38 116 VAL A O 1
ATOM 943 N N . ILE A 1 117 ? -10.475 2.330 23.956 1.00 87.00 117 ILE A N 1
ATOM 944 C CA . ILE A 1 117 ? -10.843 1.944 22.599 1.00 87.00 117 ILE A CA 1
ATOM 945 C C . ILE A 1 117 ? -9.989 2.802 21.686 1.00 87.00 117 ILE A C 1
ATOM 947 O O . ILE A 1 117 ? -10.097 4.025 21.725 1.00 87.00 117 ILE A O 1
ATOM 951 N N . HIS A 1 118 ? -9.117 2.144 20.937 1.00 89.12 118 HIS A N 1
ATOM 952 C CA . HIS A 1 118 ? -8.284 2.796 19.945 1.00 89.12 118 HIS A CA 1
ATOM 953 C C . HIS A 1 118 ? -9.140 3.254 18.767 1.00 89.12 118 HIS A C 1
ATOM 955 O O . HIS A 1 118 ? -10.177 2.649 18.472 1.00 89.12 118 HIS A O 1
ATOM 961 N N . ASP A 1 119 ? -8.695 4.310 18.093 1.00 86.75 119 ASP A N 1
ATOM 962 C CA . ASP A 1 119 ? -9.356 4.780 16.885 1.00 86.75 119 ASP A CA 1
ATOM 963 C C . ASP A 1 119 ? -9.263 3.742 15.755 1.00 86.75 119 ASP A C 1
ATOM 965 O O . ASP A 1 119 ? -8.386 2.876 15.718 1.00 86.75 119 ASP A O 1
ATOM 969 N N . SER A 1 120 ? -10.181 3.834 14.805 1.00 86.81 120 SER A N 1
ATOM 970 C CA . SER A 1 120 ? -10.334 2.910 13.688 1.00 86.81 120 SER A CA 1
ATOM 971 C C . SER A 1 120 ? -9.128 2.884 12.738 1.00 86.81 120 SER A C 1
ATOM 973 O O . SER A 1 120 ? -8.974 1.935 11.964 1.00 86.81 120 SER A O 1
ATOM 975 N N . SER A 1 121 ? -8.235 3.878 12.818 1.00 86.62 121 SER A N 1
ATOM 976 C CA . SER A 1 121 ? -6.988 3.934 12.056 1.00 86.62 121 SER A CA 1
ATOM 977 C C . SER A 1 121 ? -5.814 3.235 12.752 1.00 86.62 121 SER A C 1
ATOM 979 O O . SER A 1 121 ? -4.770 3.059 12.116 1.00 86.62 121 SER A O 1
ATOM 981 N N . ILE A 1 122 ? -5.975 2.754 13.994 1.00 88.50 122 ILE A N 1
ATOM 982 C CA . ILE A 1 122 ? -4.908 2.115 14.783 1.00 88.50 122 ILE A CA 1
ATOM 983 C C . ILE A 1 122 ? -4.208 0.983 14.027 1.00 88.50 122 ILE A C 1
ATOM 985 O O . ILE A 1 122 ? -2.979 0.902 14.003 1.00 88.50 122 ILE A O 1
ATOM 989 N N . TRP A 1 123 ? -4.970 0.129 13.338 1.00 90.12 123 TRP A N 1
ATOM 990 C CA . TRP A 1 123 ? -4.405 -0.959 12.543 1.00 90.12 123 TRP A CA 1
ATOM 991 C C . TRP A 1 123 ? -3.565 -0.425 11.376 1.00 90.12 123 TRP A C 1
ATOM 993 O O . TRP A 1 123 ? -2.451 -0.899 11.158 1.00 90.12 123 TRP A O 1
ATOM 1003 N N . THR A 1 124 ? -4.054 0.597 10.669 1.00 86.12 124 THR A N 1
ATOM 1004 C CA . THR A 1 124 ? -3.354 1.223 9.537 1.00 86.12 124 THR A CA 1
ATOM 1005 C C . THR A 1 124 ? -2.055 1.884 9.991 1.00 86.12 124 THR A C 1
ATOM 1007 O O . THR A 1 124 ? -1.028 1.763 9.318 1.00 86.12 124 THR A O 1
ATOM 1010 N N . GLN A 1 125 ? -2.070 2.552 11.147 1.00 88.81 125 GLN A N 1
ATOM 1011 C CA . GLN A 1 125 ? -0.881 3.162 11.743 1.00 88.81 125 GLN A CA 1
ATOM 1012 C C . GLN A 1 125 ? 0.163 2.095 12.104 1.00 88.81 125 GLN A C 1
ATOM 1014 O O . GLN A 1 125 ? 1.319 2.197 11.685 1.00 88.81 125 GLN A O 1
ATOM 1019 N N . ILE A 1 126 ? -0.252 1.022 12.790 1.00 90.31 126 ILE A N 1
ATOM 1020 C CA . ILE A 1 126 ? 0.618 -0.114 13.135 1.00 90.31 126 ILE A CA 1
ATOM 1021 C C . ILE A 1 126 ? 1.199 -0.762 11.873 1.00 90.31 126 ILE A C 1
ATOM 1023 O O . ILE A 1 126 ? 2.402 -1.027 11.795 1.00 90.31 126 ILE A O 1
ATOM 1027 N N . PHE A 1 127 ? 0.359 -0.997 10.865 1.00 85.94 127 PHE A N 1
ATOM 1028 C CA . PHE A 1 127 ? 0.761 -1.574 9.589 1.00 85.94 127 PHE A CA 1
ATOM 1029 C C . PHE A 1 127 ? 1.820 -0.713 8.885 1.00 85.94 127 PHE A C 1
ATOM 1031 O O . PHE A 1 127 ? 2.858 -1.222 8.448 1.00 85.94 127 PHE A O 1
ATOM 1038 N N . HIS A 1 128 ? 1.602 0.602 8.801 1.00 84.56 128 HIS A N 1
ATOM 1039 C CA . HIS A 1 128 ? 2.556 1.531 8.201 1.00 84.56 128 HIS A CA 1
ATOM 1040 C C . HIS A 1 128 ? 3.869 1.609 8.976 1.00 84.56 128 HIS A C 1
ATOM 1042 O O . HIS A 1 128 ? 4.929 1.614 8.352 1.00 84.56 128 HIS A O 1
ATOM 1048 N N . GLU A 1 129 ? 3.836 1.633 10.307 1.00 88.38 129 GLU A N 1
ATOM 1049 C CA . GLU A 1 129 ? 5.062 1.651 11.101 1.00 88.38 129 GLU A CA 1
ATOM 1050 C C . GLU A 1 129 ? 5.861 0.346 10.927 1.00 88.38 129 GLU A C 1
ATOM 1052 O O . GLU A 1 129 ? 7.073 0.402 10.700 1.00 88.38 129 GLU A O 1
ATOM 1057 N N . LYS A 1 130 ? 5.197 -0.824 10.927 1.00 83.38 130 LYS A N 1
ATOM 1058 C CA . LYS A 1 130 ? 5.846 -2.135 10.716 1.00 83.38 130 LYS A CA 1
ATOM 1059 C C . LYS A 1 130 ? 6.467 -2.262 9.320 1.00 83.38 130 LYS A C 1
ATOM 1061 O O . LYS A 1 130 ? 7.545 -2.836 9.188 1.00 83.38 130 LYS A O 1
ATOM 1066 N N . THR A 1 131 ? 5.813 -1.729 8.286 1.00 78.50 131 THR A N 1
ATOM 1067 C CA . THR A 1 131 ? 6.263 -1.854 6.885 1.00 78.50 131 THR A CA 1
ATOM 1068 C C . THR A 1 131 ? 7.249 -0.770 6.451 1.00 78.50 131 THR A C 1
ATOM 1070 O O . THR A 1 131 ? 8.165 -1.052 5.682 1.00 78.50 131 THR A O 1
ATOM 1073 N N . ARG A 1 132 ? 7.089 0.471 6.928 1.00 80.00 132 ARG A N 1
ATOM 1074 C CA . ARG A 1 132 ? 7.904 1.631 6.516 1.00 80.00 132 ARG A CA 1
ATOM 1075 C C . ARG A 1 132 ? 9.003 1.988 7.517 1.00 80.00 132 ARG A C 1
ATOM 1077 O O . ARG A 1 132 ? 9.854 2.817 7.199 1.00 80.00 132 ARG A O 1
ATOM 1084 N N . GLY A 1 133 ? 8.972 1.422 8.725 1.00 78.56 133 GLY A N 1
ATOM 1085 C CA . GLY A 1 133 ? 9.978 1.631 9.772 1.00 78.56 133 GLY A CA 1
ATOM 1086 C C . GLY A 1 133 ? 10.001 3.038 10.383 1.00 78.56 133 GLY A C 1
ATOM 1087 O O . GLY A 1 133 ? 10.929 3.366 11.121 1.00 78.56 133 GLY A O 1
ATOM 1088 N N . LYS A 1 134 ? 9.014 3.890 10.080 1.00 80.25 134 LYS A N 1
ATOM 1089 C CA . LYS A 1 134 ? 8.902 5.241 10.645 1.00 80.25 134 LYS A CA 1
ATOM 1090 C C . LYS A 1 134 ? 7.958 5.220 11.837 1.00 80.25 134 LYS A C 1
ATOM 1092 O O . LYS A 1 134 ? 6.795 4.874 11.667 1.00 80.25 134 LYS A O 1
ATOM 1097 N N . ARG A 1 135 ? 8.464 5.627 13.005 1.00 82.75 135 ARG A N 1
ATOM 1098 C CA . ARG A 1 135 ? 7.661 5.746 14.226 1.00 82.75 135 ARG A CA 1
ATOM 1099 C C . ARG A 1 135 ? 6.616 6.845 14.093 1.00 82.75 135 ARG A C 1
ATOM 1101 O O . ARG A 1 135 ? 6.985 7.977 13.783 1.00 82.75 135 ARG A O 1
ATOM 1108 N N . ASP A 1 136 ? 5.364 6.519 14.390 1.00 83.56 136 ASP A N 1
ATOM 1109 C CA . ASP A 1 136 ? 4.275 7.488 14.496 1.00 83.56 136 ASP A CA 1
ATOM 1110 C C . ASP A 1 136 ? 4.152 7.989 15.950 1.00 83.56 136 ASP A C 1
ATOM 1112 O O . ASP A 1 136 ? 3.785 7.210 16.832 1.00 83.56 136 ASP A O 1
ATOM 1116 N N . PRO A 1 137 ? 4.464 9.269 16.243 1.00 84.00 137 PRO A N 1
ATOM 1117 C CA . PRO A 1 137 ? 4.384 9.813 17.598 1.00 84.00 137 PRO A CA 1
ATOM 1118 C C . PRO A 1 137 ? 2.998 9.692 18.243 1.00 84.00 137 PRO A C 1
ATOM 1120 O O . PRO A 1 137 ? 2.931 9.521 19.460 1.00 84.00 137 PRO A O 1
ATOM 1123 N N . TYR A 1 138 ? 1.920 9.765 17.455 1.00 83.75 138 TYR A N 1
ATOM 1124 C CA . TYR A 1 138 ? 0.552 9.644 17.959 1.00 83.75 138 TYR A CA 1
ATOM 1125 C C . TYR A 1 138 ? 0.277 8.213 18.409 1.00 83.75 138 TYR A C 1
ATOM 1127 O O . TYR A 1 138 ? -0.101 8.012 19.560 1.00 83.75 138 TYR A O 1
ATOM 1135 N N . LEU A 1 139 ? 0.602 7.225 17.567 1.00 86.44 139 LEU A N 1
ATOM 1136 C CA . LEU A 1 139 ? 0.528 5.803 17.919 1.00 86.44 139 LEU A CA 1
ATOM 1137 C C . LEU A 1 139 ? 1.341 5.491 19.184 1.00 86.44 139 LEU A C 1
ATOM 1139 O O . LEU A 1 139 ? 0.895 4.758 20.065 1.00 86.44 139 LEU A O 1
ATOM 1143 N N . GLN A 1 140 ? 2.546 6.062 19.302 1.00 86.81 140 GLN A N 1
ATOM 1144 C CA . GLN A 1 140 ? 3.392 5.837 20.476 1.00 86.81 140 GLN A CA 1
ATOM 1145 C C . GLN A 1 140 ? 2.785 6.397 21.764 1.00 86.81 140 GLN A C 1
ATOM 1147 O O . GLN A 1 140 ? 2.956 5.794 22.827 1.00 86.81 140 GLN A O 1
ATOM 1152 N N . GLN A 1 141 ? 2.125 7.552 21.681 1.00 84.00 141 GLN A N 1
ATOM 1153 C CA . GLN A 1 141 ? 1.461 8.174 22.819 1.00 84.00 141 GLN A CA 1
ATOM 1154 C C . GLN A 1 141 ? 0.187 7.407 23.196 1.00 84.00 141 GLN A C 1
ATOM 1156 O O . GLN A 1 141 ? 0.017 7.067 24.362 1.00 84.00 141 GLN A O 1
ATOM 1161 N N . ASP A 1 142 ? -0.629 7.032 22.216 1.00 84.25 142 ASP A N 1
ATOM 1162 C CA . ASP A 1 142 ? -1.863 6.268 22.414 1.00 84.25 142 ASP A CA 1
ATOM 1163 C C . ASP A 1 142 ? -1.601 4.893 23.068 1.00 84.25 142 ASP A C 1
ATOM 1165 O O . ASP A 1 142 ? -2.213 4.523 24.074 1.00 84.25 142 ASP A O 1
ATOM 1169 N N . LEU A 1 143 ? -0.571 4.169 22.610 1.00 85.94 143 LEU A N 1
ATOM 1170 C CA . LEU A 1 143 ? -0.148 2.917 23.253 1.00 85.94 143 LEU A CA 1
ATOM 1171 C C . LEU A 1 143 ? 0.399 3.112 24.669 1.00 85.94 143 LEU A C 1
ATOM 1173 O O . LEU A 1 143 ? 0.255 2.223 25.514 1.00 85.94 143 LEU A O 1
ATOM 1177 N N . LYS A 1 144 ? 1.040 4.253 24.937 1.00 84.69 144 LYS A N 1
ATOM 1178 C CA . LYS A 1 144 ? 1.529 4.598 26.274 1.00 84.69 144 LYS A CA 1
ATOM 1179 C C . LYS A 1 144 ? 0.367 4.889 27.223 1.00 84.69 144 LYS A C 1
ATOM 1181 O O . LYS A 1 144 ? 0.397 4.422 28.361 1.00 84.69 144 LYS A O 1
ATOM 1186 N N . ASP A 1 145 ? -0.658 5.590 26.757 1.00 79.81 145 ASP A N 1
ATOM 1187 C CA . ASP A 1 145 ? -1.861 5.883 27.540 1.00 79.81 145 ASP A CA 1
ATOM 1188 C C . ASP A 1 145 ? -2.652 4.596 27.839 1.00 79.81 145 ASP A C 1
ATOM 1190 O O . ASP A 1 145 ? -3.146 4.399 28.952 1.00 79.81 145 ASP A O 1
ATOM 1194 N N . GLY A 1 146 ? -2.636 3.636 26.907 1.00 78.56 146 GLY A N 1
ATOM 1195 C CA . GLY A 1 146 ? -3.168 2.283 27.095 1.00 78.56 146 GLY A CA 1
ATOM 1196 C C . GLY A 1 146 ? -2.411 1.391 28.095 1.00 78.56 146 GLY A C 1
ATOM 1197 O O . GLY A 1 146 ? -2.877 0.293 28.417 1.00 78.56 146 GLY A O 1
ATOM 1198 N N . LEU A 1 147 ? -1.257 1.805 28.632 1.00 78.38 147 LEU A N 1
ATOM 1199 C CA . LEU A 1 147 ? -0.511 0.977 29.593 1.00 78.38 147 LEU A CA 1
ATOM 1200 C C . LEU A 1 147 ? -1.282 0.732 30.892 1.00 78.38 147 LEU A C 1
ATOM 1202 O O . LEU A 1 147 ? -1.181 -0.363 31.445 1.00 78.38 147 LEU A O 1
ATOM 1206 N N . GLN A 1 148 ? -2.051 1.727 31.339 1.00 77.25 148 GLN A N 1
ATOM 1207 C CA . GLN A 1 148 ? -2.818 1.695 32.591 1.00 77.25 148 GLN A CA 1
ATOM 1208 C C . GLN A 1 148 ? -4.245 1.152 32.414 1.00 77.25 148 GLN A C 1
ATOM 1210 O O . GLN A 1 148 ? -5.009 1.080 33.376 1.00 77.25 148 GLN A O 1
ATOM 1215 N N . ALA A 1 149 ? -4.634 0.796 31.189 1.00 83.31 149 ALA A N 1
ATOM 1216 C CA . ALA A 1 149 ? -5.955 0.256 30.917 1.00 83.31 149 ALA A CA 1
ATOM 1217 C C . ALA A 1 149 ? -6.062 -1.205 31.380 1.00 83.31 149 ALA A C 1
ATOM 1219 O O . ALA A 1 149 ? -5.153 -2.003 31.174 1.00 83.31 149 ALA A O 1
ATOM 1220 N N . SER A 1 150 ? -7.213 -1.567 31.942 1.00 83.19 150 SER A N 1
ATOM 1221 C CA . SER A 1 150 ? -7.616 -2.958 32.211 1.00 83.19 150 SER A CA 1
ATOM 1222 C C . SER A 1 150 ? -7.989 -3.710 30.927 1.00 83.19 150 SER A C 1
ATOM 1224 O O . SER A 1 150 ? -7.923 -4.936 30.865 1.00 83.19 150 SER A O 1
ATOM 1226 N N . MET A 1 151 ? -8.372 -2.975 29.878 1.00 87.19 151 MET A N 1
ATOM 1227 C CA . MET A 1 151 ? -8.779 -3.531 28.594 1.00 87.19 151 MET A CA 1
ATOM 1228 C C . MET A 1 151 ? -8.424 -2.579 27.455 1.00 87.19 151 MET A C 1
ATOM 1230 O O . MET A 1 151 ? -8.721 -1.385 27.536 1.00 87.19 151 MET A O 1
ATOM 1234 N N . LEU A 1 152 ? -7.847 -3.132 26.390 1.00 89.94 152 LEU A N 1
ATOM 1235 C CA . LEU A 1 152 ? -7.593 -2.437 25.129 1.00 89.94 152 LEU A CA 1
ATOM 1236 C C . LEU A 1 152 ? -8.473 -3.031 24.035 1.00 89.94 152 LEU A C 1
ATOM 1238 O O . LEU A 1 152 ? -8.595 -4.251 23.927 1.00 89.94 152 LEU A O 1
ATOM 1242 N N . ILE A 1 153 ? -9.088 -2.176 23.228 1.00 91.31 153 ILE A N 1
ATOM 1243 C CA . ILE A 1 153 ? -9.969 -2.577 22.132 1.00 91.31 153 ILE A CA 1
ATOM 1244 C C . ILE A 1 153 ? -9.437 -1.959 20.844 1.00 91.31 153 ILE A C 1
ATOM 1246 O O . ILE A 1 153 ? -9.271 -0.746 20.762 1.00 91.31 153 ILE A O 1
ATOM 1250 N N . PHE A 1 154 ? -9.195 -2.805 19.849 1.00 93.19 154 PHE A N 1
ATOM 1251 C CA . PHE A 1 154 ? -8.640 -2.456 18.550 1.00 93.19 154 PHE A CA 1
ATOM 1252 C C . PHE A 1 154 ? -9.661 -2.800 17.463 1.00 93.19 154 PHE A C 1
ATOM 1254 O O . PHE A 1 154 ? -9.824 -3.979 17.120 1.00 93.19 154 PHE A O 1
ATOM 1261 N N . PRO A 1 155 ? -10.363 -1.802 16.911 1.00 92.31 155 PRO A N 1
ATOM 1262 C CA . PRO A 1 155 ? -11.023 -1.957 15.626 1.00 92.31 155 PRO A CA 1
ATOM 1263 C C . PRO A 1 155 ? -9.956 -2.199 14.550 1.00 92.31 155 PRO A C 1
ATOM 1265 O O . PRO A 1 155 ? -8.968 -1.472 14.463 1.00 92.31 155 PRO A O 1
ATOM 1268 N N . ILE A 1 156 ? -10.127 -3.245 13.746 1.00 91.50 156 ILE A N 1
ATOM 1269 C CA . ILE A 1 156 ? -9.172 -3.631 12.706 1.00 91.50 156 ILE A CA 1
ATOM 1270 C C . ILE A 1 156 ? -9.886 -3.602 11.363 1.00 91.50 156 ILE A C 1
ATOM 1272 O O . ILE A 1 156 ? -10.756 -4.438 11.112 1.00 91.50 156 ILE A O 1
ATOM 1276 N N . ASN A 1 157 ? -9.471 -2.692 10.484 1.00 87.69 157 ASN A N 1
ATOM 1277 C CA . ASN A 1 157 ? -9.842 -2.745 9.076 1.00 87.69 157 ASN A CA 1
ATOM 1278 C C . ASN A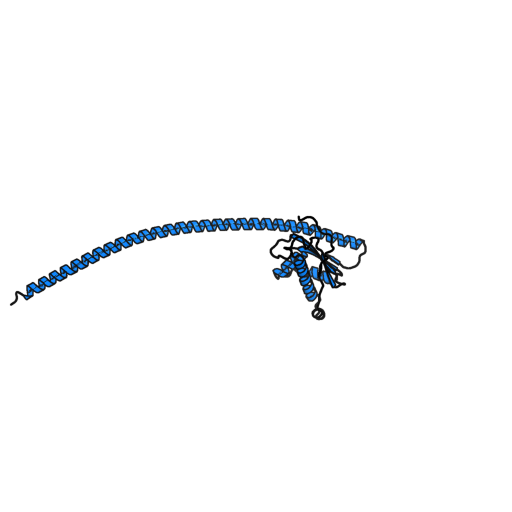 1 157 ? -8.881 -3.681 8.337 1.00 87.69 157 ASN A C 1
ATOM 1280 O O . ASN A 1 157 ? -7.786 -3.293 7.947 1.00 87.69 157 ASN A O 1
ATOM 1284 N N . SER A 1 158 ? -9.243 -4.952 8.237 1.00 85.44 158 SER A N 1
ATOM 1285 C CA . SER A 1 158 ? -8.334 -6.013 7.819 1.00 85.44 158 SER A CA 1
ATOM 1286 C C . SER A 1 158 ? -8.243 -6.133 6.297 1.00 85.44 158 SER A C 1
ATOM 1288 O O . SER A 1 158 ? -9.234 -6.005 5.573 1.00 85.44 158 SER A O 1
ATOM 1290 N N . THR A 1 159 ? -7.048 -6.473 5.811 1.00 85.81 159 THR A N 1
ATOM 1291 C CA . THR A 1 159 ? -6.790 -6.856 4.409 1.00 85.81 159 THR A CA 1
ATOM 1292 C C . THR A 1 159 ? -6.901 -8.368 4.197 1.00 85.81 159 THR A C 1
ATOM 1294 O O . THR A 1 159 ? -6.645 -8.881 3.102 1.00 85.81 159 THR A O 1
ATOM 1297 N N . GLY A 1 160 ? -7.250 -9.106 5.256 1.00 83.88 160 GLY A N 1
ATOM 1298 C CA . GLY A 1 160 ? -7.243 -10.561 5.287 1.00 83.88 160 GLY A CA 1
ATOM 1299 C C . GLY A 1 160 ? -5.834 -11.145 5.191 1.00 83.88 160 GLY A C 1
ATOM 1300 O O . GLY A 1 160 ? -5.662 -12.190 4.564 1.00 83.88 160 GLY A O 1
ATOM 1301 N N . GLY A 1 161 ? -4.832 -10.468 5.766 1.00 80.50 161 GLY A N 1
ATOM 1302 C CA . GLY A 1 161 ? -3.438 -10.922 5.789 1.00 80.50 161 GLY A CA 1
ATOM 1303 C C . GLY A 1 161 ? -2.657 -10.680 4.492 1.00 80.50 161 GLY A C 1
ATOM 1304 O O . GLY A 1 161 ? -1.500 -11.090 4.385 1.00 80.50 161 GLY A O 1
ATOM 1305 N N . ASN A 1 162 ? -3.254 -10.005 3.503 1.00 82.38 162 ASN A N 1
ATOM 1306 C CA . ASN A 1 162 ? -2.578 -9.647 2.261 1.00 82.38 162 ASN A CA 1
ATOM 1307 C C . ASN A 1 162 ? -2.218 -8.158 2.241 1.00 82.38 162 ASN A C 1
ATOM 1309 O O . ASN A 1 162 ? -3.045 -7.292 1.968 1.00 82.38 162 ASN A O 1
ATOM 1313 N N . THR A 1 163 ? -0.937 -7.874 2.449 1.00 73.62 163 THR A N 1
ATOM 1314 C CA . THR A 1 163 ? -0.396 -6.514 2.549 1.00 73.62 163 THR A CA 1
ATOM 1315 C C . THR A 1 163 ? -0.466 -5.702 1.252 1.00 73.62 163 THR A C 1
ATOM 1317 O O . THR A 1 163 ? -0.264 -4.491 1.297 1.00 73.62 163 THR A O 1
ATOM 1320 N N . SER A 1 164 ? -0.755 -6.331 0.106 1.00 77.62 164 SER A N 1
ATOM 1321 C CA . SER A 1 164 ? -0.935 -5.646 -1.179 1.00 77.62 164 SER A CA 1
ATOM 1322 C C . SER A 1 164 ? -2.399 -5.357 -1.526 1.00 77.62 164 SER A C 1
ATOM 1324 O O . SER A 1 164 ? -2.665 -4.835 -2.608 1.00 77.62 164 SER A O 1
ATOM 1326 N N . ARG A 1 165 ? -3.359 -5.748 -0.676 1.00 74.38 165 ARG A N 1
ATOM 1327 C CA . ARG A 1 165 ? -4.793 -5.503 -0.888 1.00 74.38 165 ARG A CA 1
ATOM 1328 C C . ARG A 1 165 ? -5.258 -4.288 -0.094 1.00 74.38 165 ARG A C 1
ATOM 1330 O O . ARG A 1 165 ? -4.708 -3.975 0.957 1.00 74.38 165 ARG A O 1
ATOM 1337 N N . ALA A 1 166 ? -6.297 -3.627 -0.599 1.00 76.62 166 ALA A N 1
ATOM 1338 C CA . ALA A 1 166 ? -7.040 -2.660 0.195 1.00 76.62 166 ALA A CA 1
ATOM 1339 C C . ALA A 1 166 ? -7.757 -3.381 1.358 1.00 76.62 166 ALA A C 1
ATOM 1341 O O . ALA A 1 166 ? -8.169 -4.535 1.180 1.00 76.62 166 ALA A O 1
ATOM 1342 N N . PRO A 1 167 ? -7.902 -2.736 2.529 1.00 80.81 167 PRO A N 1
ATOM 1343 C CA . PRO A 1 167 ? -8.753 -3.240 3.599 1.00 80.81 167 PRO A CA 1
ATOM 1344 C C . PRO A 1 167 ? -10.184 -3.440 3.101 1.00 80.81 167 PRO A C 1
ATOM 1346 O O . PRO A 1 167 ? -10.673 -2.640 2.305 1.00 80.81 167 PRO A O 1
ATOM 1349 N N . LEU A 1 168 ? -10.833 -4.520 3.528 1.00 82.06 168 LEU A N 1
ATOM 1350 C CA . LEU A 1 168 ? -12.155 -4.900 3.011 1.00 82.06 168 LEU A CA 1
ATOM 1351 C C . LEU A 1 168 ? -13.105 -5.456 4.074 1.00 82.06 168 LEU A C 1
ATOM 1353 O O . LEU A 1 168 ? -14.246 -5.777 3.758 1.00 82.06 168 LEU A O 1
ATOM 1357 N N . HIS A 1 169 ? -12.642 -5.629 5.315 1.00 86.81 169 HIS A N 1
ATOM 1358 C CA . HIS A 1 169 ? -13.463 -6.223 6.364 1.00 86.81 169 HIS A CA 1
ATOM 1359 C C . HIS A 1 169 ? -13.075 -5.745 7.755 1.00 86.81 169 HIS A C 1
ATOM 1361 O O . HIS A 1 169 ? -11.913 -5.828 8.160 1.00 86.81 169 HIS A O 1
ATOM 1367 N N . TRP A 1 170 ? -14.074 -5.318 8.519 1.00 89.19 170 TRP A N 1
ATOM 1368 C CA . TRP A 1 170 ? -13.893 -4.893 9.898 1.00 89.19 170 TRP A CA 1
ATOM 1369 C C . TRP A 1 170 ? -13.925 -6.086 10.853 1.00 89.19 170 TRP A C 1
ATOM 1371 O O . TRP A 1 170 ? -14.859 -6.887 10.876 1.00 89.19 170 TRP A O 1
ATOM 1381 N N . THR A 1 171 ? -12.900 -6.176 11.692 1.00 91.69 171 THR A N 1
ATOM 1382 C CA . THR A 1 171 ? -12.778 -7.162 12.769 1.00 91.69 171 THR A CA 1
ATOM 1383 C C . THR A 1 171 ? -12.462 -6.455 14.081 1.00 91.69 171 THR A C 1
ATOM 1385 O O . THR A 1 171 ? -12.103 -5.276 14.092 1.00 91.69 171 THR A O 1
ATOM 1388 N N . LEU A 1 172 ? -12.629 -7.151 15.204 1.00 93.44 172 LEU A N 1
ATOM 1389 C CA . LEU A 1 172 ? -12.385 -6.574 16.522 1.00 93.44 172 LEU A CA 1
ATOM 1390 C C . LEU A 1 172 ? -11.392 -7.436 17.289 1.00 93.44 172 LEU A C 1
ATOM 1392 O O . LEU A 1 172 ? -11.609 -8.634 17.481 1.00 93.44 172 LEU A O 1
ATOM 1396 N N . LEU A 1 173 ? -10.327 -6.809 17.769 1.00 94.56 173 LEU A N 1
ATOM 1397 C CA . LEU A 1 173 ? -9.351 -7.438 18.641 1.00 94.56 173 LEU A CA 1
ATOM 1398 C C . LEU A 1 173 ? -9.412 -6.783 20.018 1.00 94.56 173 LEU A C 1
ATOM 1400 O O . LEU A 1 173 ? -9.374 -5.564 20.146 1.00 94.56 173 LEU A O 1
ATOM 1404 N N . VAL A 1 174 ? -9.520 -7.598 21.060 1.00 92.81 174 VAL A N 1
ATOM 1405 C CA . VAL A 1 174 ? -9.615 -7.133 22.444 1.00 92.81 174 VAL A CA 1
ATOM 1406 C C . VAL A 1 174 ? -8.491 -7.756 23.246 1.00 92.81 174 VAL A C 1
ATOM 1408 O O . VAL A 1 174 ? -8.335 -8.975 23.231 1.00 92.81 174 VAL A O 1
ATOM 1411 N N . PHE A 1 175 ? -7.738 -6.934 23.965 1.00 91.12 175 PHE A N 1
ATOM 1412 C CA . PHE A 1 175 ? -6.771 -7.391 24.949 1.00 91.12 175 PHE A CA 1
ATOM 1413 C C . PHE A 1 175 ? -7.313 -7.145 26.350 1.00 91.12 175 PHE A C 1
ATOM 1415 O O . PHE A 1 175 ? -7.506 -6.000 26.761 1.00 91.12 175 PHE A O 1
ATOM 1422 N N . ASP A 1 176 ? -7.553 -8.230 27.075 1.00 87.50 176 ASP A N 1
ATOM 1423 C CA . ASP A 1 176 ? -7.807 -8.191 28.507 1.00 87.50 176 ASP A CA 1
ATOM 1424 C C . ASP A 1 176 ? -6.458 -8.238 29.232 1.00 87.50 176 ASP A C 1
ATOM 1426 O O . ASP A 1 176 ? -5.743 -9.247 29.181 1.00 87.50 176 ASP A O 1
ATOM 1430 N N . VAL A 1 177 ? -6.086 -7.115 29.850 1.00 82.69 177 VAL A N 1
ATOM 1431 C CA . VAL A 1 177 ? -4.765 -6.936 30.463 1.00 82.69 177 VAL A CA 1
ATOM 1432 C C . VAL A 1 177 ? -4.655 -7.750 31.750 1.00 82.69 177 VAL A C 1
ATOM 1434 O O . VAL A 1 177 ? -3.602 -8.331 32.011 1.00 82.69 177 VAL A O 1
ATOM 1437 N N . GLU A 1 178 ? -5.740 -7.836 32.523 1.00 80.44 178 GLU A N 1
ATOM 1438 C CA . GLU A 1 178 ? -5.789 -8.583 33.783 1.00 80.44 178 GLU A CA 1
ATOM 1439 C C . GLU A 1 178 ? -5.754 -10.091 33.529 1.00 80.44 178 GLU A C 1
ATOM 1441 O O . GLU A 1 178 ? -4.944 -10.808 34.117 1.00 80.44 178 GLU A O 1
ATOM 1446 N N . ALA A 1 179 ? -6.588 -10.572 32.603 1.00 83.56 179 ALA A N 1
ATOM 1447 C CA . ALA A 1 179 ? -6.632 -11.980 32.225 1.00 83.56 179 ALA A CA 1
ATOM 1448 C C . ALA A 1 179 ? -5.455 -12.397 31.333 1.00 83.56 179 ALA A C 1
ATOM 1450 O O . ALA A 1 179 ? -5.265 -13.589 31.102 1.00 83.56 179 ALA A O 1
ATOM 1451 N N . ARG A 1 180 ? -4.679 -11.436 30.811 1.00 81.44 180 ARG A N 1
ATOM 1452 C CA . ARG A 1 180 ? -3.588 -11.662 29.852 1.00 81.44 180 ARG A CA 1
ATOM 1453 C C . ARG A 1 180 ? -4.049 -12.471 28.635 1.00 81.44 180 ARG A C 1
ATOM 1455 O O . ARG A 1 180 ? -3.362 -13.385 28.184 1.00 81.44 180 ARG A O 1
ATOM 1462 N N . THR A 1 181 ? -5.215 -12.136 28.086 1.00 87.94 181 THR A N 1
ATOM 1463 C CA . THR A 1 181 ? -5.794 -12.852 26.938 1.00 87.94 181 THR A CA 1
ATOM 1464 C C . THR A 1 181 ? -6.166 -11.909 25.811 1.00 87.94 181 THR A C 1
ATOM 1466 O O . THR A 1 181 ? -6.685 -10.816 26.034 1.00 87.94 181 THR A O 1
ATOM 1469 N N . TRP A 1 182 ? -5.917 -12.357 24.581 1.00 92.94 182 TRP A N 1
ATOM 1470 C CA . TRP A 1 182 ? -6.398 -11.678 23.387 1.00 92.94 182 TRP A CA 1
ATOM 1471 C C . TRP A 1 182 ? -7.624 -12.411 22.867 1.00 92.94 182 TRP A C 1
ATOM 1473 O O . TRP A 1 182 ? -7.596 -13.625 22.692 1.00 92.94 182 TRP A O 1
ATOM 1483 N N . ALA A 1 183 ? -8.699 -11.684 22.604 1.00 93.50 183 ALA A N 1
ATOM 1484 C CA . ALA A 1 183 ? -9.905 -12.214 21.993 1.00 93.50 183 ALA A CA 1
ATOM 1485 C C . ALA A 1 183 ? -10.107 -11.559 20.628 1.00 93.50 183 ALA A C 1
ATOM 1487 O O . ALA A 1 183 ? -10.203 -10.336 20.528 1.00 93.50 183 ALA A O 1
ATOM 1488 N N . PHE A 1 184 ? -10.178 -12.382 19.587 1.00 93.50 184 PHE A N 1
ATOM 1489 C CA . PHE A 1 184 ? -10.433 -11.946 18.221 1.00 93.50 184 PHE A CA 1
ATOM 1490 C C . PHE A 1 184 ? -11.864 -12.293 17.822 1.00 93.50 184 PHE A C 1
ATOM 1492 O O . PHE A 1 184 ? -12.261 -13.459 17.880 1.00 93.50 184 PHE A O 1
ATOM 1499 N N . TYR A 1 185 ? -12.616 -11.280 17.406 1.00 92.75 185 TYR A N 1
ATOM 1500 C CA . TYR A 1 185 ? -13.997 -11.398 16.961 1.00 92.75 185 TYR A CA 1
ATOM 1501 C C . TYR A 1 185 ? -14.077 -11.091 15.472 1.00 92.75 185 TYR A C 1
ATOM 1503 O O . TYR A 1 185 ? -13.611 -10.049 15.003 1.00 92.75 185 TYR A O 1
ATOM 1511 N N . ASN A 1 186 ? -14.712 -12.000 14.742 1.00 89.94 186 ASN A N 1
ATOM 1512 C CA . ASN A 1 186 ? -14.908 -11.882 13.311 1.00 89.94 186 ASN A CA 1
ATOM 1513 C C . ASN A 1 186 ? -16.325 -12.331 12.949 1.00 89.94 186 ASN A C 1
ATOM 1515 O O . ASN A 1 186 ? -16.697 -13.487 13.155 1.00 89.94 186 ASN A O 1
ATOM 1519 N N . SER A 1 187 ? -17.107 -11.418 12.380 1.00 88.38 187 SER A N 1
ATOM 1520 C CA . SER A 1 187 ? -18.452 -11.716 11.886 1.00 88.38 187 SER A CA 1
ATOM 1521 C C . SER A 1 187 ? -18.446 -12.540 10.593 1.00 88.38 187 SER A C 1
ATOM 1523 O O . SER A 1 187 ? -19.513 -12.934 10.130 1.00 88.38 187 SER A O 1
ATOM 1525 N N . TRP A 1 188 ? -17.283 -12.815 9.997 1.00 83.62 188 TRP A N 1
ATOM 1526 C CA . TRP A 1 188 ? -17.167 -13.568 8.754 1.00 83.62 188 TRP A CA 1
ATOM 1527 C C . TRP A 1 188 ? -16.640 -14.988 8.972 1.00 83.62 188 TRP A C 1
ATOM 1529 O O . TRP A 1 188 ? -15.551 -15.205 9.507 1.00 83.62 188 TRP A O 1
ATOM 1539 N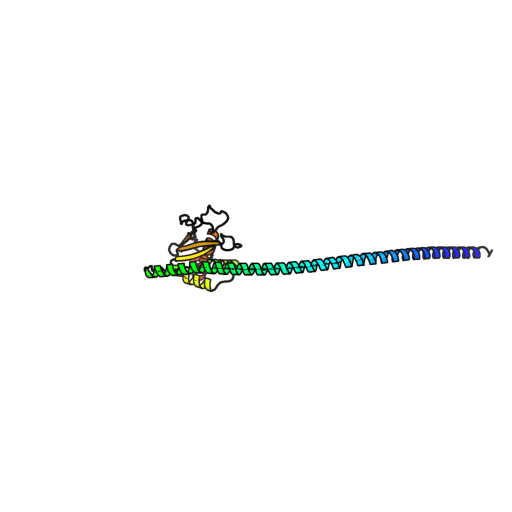 N . PHE A 1 189 ? -17.409 -15.978 8.520 1.00 66.19 189 PHE A N 1
ATOM 1540 C CA . PHE A 1 189 ? -17.140 -17.378 8.830 1.00 66.19 189 PHE A CA 1
ATOM 1541 C C . PHE A 1 189 ? -15.941 -17.942 8.050 1.00 66.19 189 PHE A C 1
ATOM 1543 O O . PHE A 1 189 ? -15.916 -17.894 6.818 1.00 66.19 189 PHE A O 1
ATOM 1550 N N . LYS A 1 190 ? -15.017 -18.598 8.771 1.00 61.38 190 LYS A N 1
ATOM 1551 C CA . LYS A 1 190 ? -13.786 -19.256 8.273 1.00 61.38 190 LYS A CA 1
ATOM 1552 C C . LYS A 1 190 ? -13.989 -20.220 7.092 1.00 61.38 190 LYS A C 1
ATOM 1554 O O . LYS A 1 190 ? -13.055 -20.459 6.345 1.00 61.38 190 LYS A O 1
ATOM 1559 N N . GLY A 1 191 ? -15.186 -20.786 6.922 1.00 57.16 191 GLY A N 1
ATOM 1560 C CA . GLY A 1 191 ? -15.491 -21.746 5.852 1.00 57.16 191 GLY A CA 1
ATOM 1561 C C . GLY A 1 191 ? -16.082 -21.148 4.572 1.00 57.16 191 GLY A C 1
ATOM 1562 O O . GLY A 1 191 ? -16.328 -21.894 3.628 1.00 57.16 191 GLY A O 1
ATOM 1563 N N . LYS A 1 192 ? -16.365 -19.838 4.531 1.00 57.22 192 LYS A N 1
ATOM 1564 C CA . LYS A 1 192 ? -16.950 -19.194 3.344 1.00 57.22 192 LYS A CA 1
ATOM 1565 C C . LYS A 1 192 ? -15.898 -18.677 2.361 1.00 57.22 192 LYS A C 1
ATOM 1567 O O . LYS A 1 192 ? -16.200 -18.601 1.175 1.00 57.22 192 LYS A O 1
ATOM 1572 N N . ILE A 1 193 ? -14.694 -18.331 2.827 1.00 58.78 193 ILE A N 1
ATOM 1573 C CA . ILE A 1 193 ? -13.607 -17.857 1.964 1.00 58.78 193 ILE A CA 1
ATOM 1574 C C . ILE A 1 193 ? -12.261 -18.366 2.478 1.00 58.78 193 ILE A C 1
ATOM 1576 O O . ILE A 1 193 ? -11.773 -17.910 3.507 1.00 58.78 193 ILE A O 1
ATOM 1580 N N . ASN A 1 194 ? -11.647 -19.280 1.728 1.00 60.94 194 ASN A N 1
ATOM 1581 C CA . ASN A 1 194 ? -10.321 -19.825 2.040 1.00 60.94 194 ASN A CA 1
ATOM 1582 C C . ASN A 1 194 ? -9.170 -18.846 1.728 1.00 60.94 194 ASN A C 1
ATOM 1584 O O . ASN A 1 194 ? -8.032 -19.108 2.106 1.00 60.94 194 ASN A O 1
ATOM 1588 N N . ASP A 1 195 ? -9.460 -17.724 1.062 1.00 69.19 195 ASP A N 1
ATOM 1589 C CA . ASP A 1 195 ? -8.455 -16.789 0.537 1.00 69.19 195 ASP A CA 1
ATOM 1590 C C . ASP A 1 195 ? -8.110 -15.628 1.488 1.00 69.19 195 ASP A C 1
ATOM 1592 O O . ASP A 1 195 ? -7.257 -14.802 1.151 1.00 69.19 195 ASP A O 1
ATOM 1596 N N . PHE A 1 196 ? -8.763 -15.531 2.654 1.00 79.62 196 PHE A N 1
ATOM 1597 C CA . PHE A 1 196 ? -8.526 -14.460 3.628 1.00 79.62 196 PHE A CA 1
ATOM 1598 C C . PHE A 1 196 ? -8.147 -15.011 5.000 1.00 79.62 196 PHE A C 1
ATOM 1600 O O . PHE A 1 196 ? -8.861 -15.824 5.587 1.00 79.62 196 PHE A O 1
ATOM 1607 N N . ASN A 1 197 ? -7.044 -14.504 5.548 1.00 86.00 197 ASN A N 1
ATOM 1608 C CA . ASN A 1 197 ? -6.563 -14.846 6.878 1.00 86.00 197 ASN A CA 1
ATOM 1609 C C . ASN A 1 197 ? -6.610 -13.626 7.807 1.00 86.00 197 ASN A C 1
ATOM 1611 O O . ASN A 1 197 ? -5.589 -13.032 8.140 1.00 86.00 197 ASN A O 1
ATOM 1615 N N . PHE A 1 198 ? -7.811 -13.259 8.257 1.00 88.19 198 PHE A N 1
ATOM 1616 C CA . PHE A 1 198 ? -8.008 -12.116 9.162 1.00 88.19 198 PHE A CA 1
ATOM 1617 C C . PHE A 1 198 ? -7.272 -12.269 10.509 1.00 88.19 198 PHE A C 1
ATOM 1619 O O . PHE A 1 198 ? -6.908 -11.280 11.140 1.00 88.19 198 PHE A O 1
ATOM 1626 N N . VAL A 1 199 ? -7.000 -13.508 10.939 1.00 89.62 199 VAL A N 1
ATOM 1627 C CA . VAL A 1 199 ? -6.244 -13.790 12.172 1.00 89.62 199 VAL A CA 1
ATOM 1628 C C . VAL A 1 199 ? -4.802 -13.286 12.062 1.00 89.62 199 VAL A C 1
ATOM 1630 O O . VAL A 1 199 ? -4.231 -12.852 13.057 1.00 89.62 199 VAL A O 1
ATOM 1633 N N . GLN A 1 200 ? -4.224 -13.280 10.859 1.00 89.50 200 GLN A N 1
ATOM 1634 C CA . GLN A 1 200 ? -2.867 -12.783 10.629 1.00 89.50 200 GLN A CA 1
ATOM 1635 C C . GLN A 1 200 ? -2.730 -11.288 10.947 1.00 89.50 200 GLN A C 1
ATOM 1637 O O . GLN A 1 200 ? -1.736 -10.877 11.545 1.00 89.50 200 GLN A O 1
ATOM 1642 N N . ASP A 1 201 ? -3.736 -10.481 10.604 1.00 90.19 201 ASP A N 1
ATOM 1643 C CA . ASP A 1 201 ? -3.741 -9.050 10.925 1.00 90.19 201 ASP A CA 1
ATOM 1644 C C . ASP A 1 201 ? -3.902 -8.812 12.435 1.00 90.19 201 ASP A C 1
ATOM 1646 O O . ASP A 1 201 ? -3.276 -7.908 12.991 1.00 90.19 201 ASP A O 1
ATOM 1650 N N . ALA A 1 202 ? -4.671 -9.661 13.123 1.00 91.62 202 ALA A N 1
ATOM 1651 C CA . ALA A 1 202 ? -4.796 -9.619 14.578 1.00 91.62 202 ALA A CA 1
ATOM 1652 C C . ALA A 1 202 ? -3.489 -10.005 15.294 1.00 91.62 202 ALA A C 1
ATOM 1654 O O . ALA A 1 202 ? -3.075 -9.319 16.230 1.00 91.62 202 ALA A O 1
ATOM 1655 N N . GLU A 1 203 ? -2.806 -11.059 14.835 1.00 91.44 203 GLU A N 1
ATOM 1656 C CA . GLU A 1 203 ? -1.489 -11.447 15.362 1.00 91.44 203 GLU A CA 1
ATOM 1657 C C . GLU A 1 203 ? -0.458 -10.334 15.148 1.00 91.44 203 GLU A C 1
ATOM 1659 O O . GLU A 1 203 ? 0.309 -10.025 16.057 1.00 91.44 203 GLU A O 1
ATOM 1664 N N . MET A 1 204 ? -0.489 -9.646 14.001 1.00 91.00 204 MET A N 1
ATOM 1665 C CA . MET A 1 204 ? 0.384 -8.496 13.756 1.00 91.00 204 MET A CA 1
ATOM 1666 C C . MET A 1 204 ? 0.194 -7.390 14.804 1.00 91.00 204 MET A C 1
ATOM 1668 O O . MET A 1 204 ? 1.189 -6.881 15.328 1.00 91.00 204 MET A O 1
ATOM 1672 N N . VAL A 1 205 ? -1.054 -7.004 15.095 1.00 91.38 205 VAL A N 1
ATOM 1673 C CA . VAL A 1 205 ? -1.357 -5.981 16.111 1.00 91.38 205 VAL A CA 1
ATOM 1674 C C . VAL A 1 205 ? -0.889 -6.451 17.486 1.00 91.38 205 VAL A C 1
ATOM 1676 O O . VAL A 1 205 ? -0.192 -5.711 18.178 1.00 91.38 205 VAL A O 1
ATOM 1679 N N . LYS A 1 206 ? -1.199 -7.697 17.856 1.00 90.88 206 LYS A N 1
ATOM 1680 C CA . LYS A 1 206 ? -0.771 -8.303 19.123 1.00 90.88 206 LYS A CA 1
ATOM 1681 C C . LYS A 1 206 ? 0.750 -8.272 19.293 1.00 90.88 206 LYS A C 1
ATOM 1683 O O . LYS A 1 206 ? 1.228 -7.789 20.318 1.00 90.88 206 LYS A O 1
ATOM 1688 N N . GLU A 1 207 ? 1.511 -8.750 18.308 1.00 89.44 207 GLU A N 1
ATOM 1689 C CA . GLU A 1 207 ? 2.982 -8.736 18.326 1.00 89.44 207 GLU A CA 1
ATOM 1690 C C . GLU A 1 207 ? 3.531 -7.317 18.496 1.00 89.44 207 GLU A C 1
ATOM 1692 O O . GLU A 1 207 ? 4.437 -7.079 19.300 1.00 89.44 207 GLU A O 1
ATOM 1697 N N . TYR A 1 208 ? 2.975 -6.367 17.738 1.00 89.88 208 TYR A N 1
ATOM 1698 C CA . TYR A 1 208 ? 3.411 -4.978 17.758 1.00 89.88 208 TYR A CA 1
ATOM 1699 C C . TYR A 1 208 ? 3.163 -4.332 19.126 1.00 89.88 208 TYR A C 1
ATOM 1701 O O . TYR A 1 208 ? 4.087 -3.782 19.732 1.00 89.88 208 TYR A O 1
ATOM 1709 N N . VAL A 1 209 ? 1.938 -4.451 19.645 1.00 87.88 209 VAL A N 1
ATOM 1710 C CA . VAL A 1 209 ? 1.551 -3.908 20.954 1.00 87.88 209 VAL A CA 1
ATOM 1711 C C . VAL A 1 209 ? 2.375 -4.556 22.061 1.00 87.88 209 VAL A C 1
ATOM 1713 O O . VAL A 1 209 ? 2.868 -3.854 22.941 1.00 87.88 209 VAL A O 1
ATOM 1716 N N . HIS A 1 210 ? 2.584 -5.872 22.008 1.00 84.56 210 HIS A N 1
ATOM 1717 C CA . HIS A 1 210 ? 3.399 -6.590 22.983 1.00 84.56 210 HIS A CA 1
ATOM 1718 C C . HIS A 1 210 ? 4.833 -6.053 23.036 1.00 84.56 210 HIS A C 1
ATOM 1720 O O . HIS A 1 210 ? 5.286 -5.604 24.094 1.00 84.56 210 HIS A O 1
ATOM 1726 N N . LYS A 1 211 ? 5.514 -6.018 21.882 1.00 83.94 211 LYS A N 1
ATOM 1727 C CA . LYS A 1 211 ? 6.869 -5.471 21.770 1.00 83.94 211 LYS A CA 1
ATOM 1728 C C . LYS A 1 211 ? 6.920 -4.042 22.302 1.00 83.94 211 LYS A C 1
ATOM 1730 O O . LYS A 1 211 ? 7.830 -3.681 23.047 1.00 83.94 211 LYS A O 1
ATOM 1735 N N . ARG A 1 212 ? 5.925 -3.221 21.960 1.00 83.44 212 ARG A N 1
ATOM 1736 C CA . ARG A 1 212 ? 5.924 -1.822 22.371 1.00 83.44 212 ARG A CA 1
ATOM 1737 C C . ARG A 1 212 ? 5.697 -1.635 23.867 1.00 83.44 212 ARG A C 1
ATOM 1739 O O . ARG A 1 212 ? 6.356 -0.795 24.477 1.00 83.44 212 ARG A O 1
ATOM 1746 N N . ARG A 1 213 ? 4.821 -2.433 24.479 1.00 79.44 213 ARG A N 1
ATOM 1747 C CA . ARG A 1 213 ? 4.623 -2.428 25.935 1.00 79.44 213 ARG A CA 1
ATOM 1748 C C . ARG A 1 213 ? 5.906 -2.815 26.670 1.00 79.44 213 ARG A C 1
ATOM 1750 O O . ARG A 1 213 ? 6.236 -2.150 27.646 1.00 79.44 213 ARG A O 1
ATOM 1757 N N . GLN A 1 214 ? 6.653 -3.810 26.184 1.00 79.12 214 GLN A N 1
ATOM 1758 C CA . GLN A 1 214 ? 7.957 -4.174 26.758 1.00 79.12 214 GLN A CA 1
ATOM 1759 C C . GLN A 1 214 ? 8.958 -3.012 26.697 1.00 79.12 214 GLN A C 1
ATOM 1761 O O . GLN A 1 214 ? 9.593 -2.695 27.700 1.00 79.12 214 GLN A O 1
ATOM 1766 N N . GLU A 1 215 ? 9.063 -2.337 25.545 1.00 82.50 215 GLU A N 1
ATOM 1767 C CA . GLU A 1 215 ? 9.937 -1.165 25.382 1.00 82.50 215 GLU A CA 1
ATOM 1768 C C . GLU A 1 215 ? 9.558 -0.016 26.333 1.00 82.50 215 GLU A C 1
ATOM 1770 O O . GLU A 1 215 ? 10.437 0.644 26.884 1.00 82.50 215 GLU A O 1
ATOM 1775 N N . LEU A 1 216 ? 8.259 0.235 26.527 1.00 78.00 216 LEU A N 1
ATOM 1776 C CA . LEU A 1 216 ? 7.763 1.345 27.347 1.00 78.00 216 LEU A CA 1
ATOM 1777 C C . LEU A 1 216 ? 7.819 1.069 28.855 1.00 78.00 216 LEU A C 1
ATOM 1779 O O . LEU A 1 216 ? 8.024 2.000 29.631 1.00 78.00 216 LEU A O 1
ATOM 1783 N N . LEU A 1 217 ? 7.620 -0.183 29.275 1.00 74.00 217 LEU A N 1
ATOM 1784 C CA . LEU A 1 217 ? 7.633 -0.579 30.687 1.00 74.00 217 LEU A CA 1
ATOM 1785 C C . LEU A 1 217 ? 9.049 -0.825 31.227 1.00 74.00 217 LEU A C 1
ATOM 1787 O O . LEU A 1 217 ? 9.204 -0.998 32.433 1.00 74.00 217 LEU A O 1
ATOM 1791 N N . GLY A 1 218 ? 10.073 -0.832 30.364 1.00 64.88 218 GLY A N 1
ATOM 1792 C CA . GLY A 1 218 ? 11.488 -0.771 30.750 1.00 64.88 218 GLY A CA 1
ATOM 1793 C C . GLY A 1 218 ? 11.979 -1.892 31.676 1.00 64.88 218 GLY A C 1
ATOM 1794 O O . GLY A 1 218 ? 12.983 -1.712 32.357 1.00 64.88 218 GLY A O 1
ATOM 1795 N N . THR A 1 219 ? 11.281 -3.026 31.747 1.00 56.38 219 THR A N 1
ATOM 1796 C CA . THR A 1 219 ? 11.554 -4.086 32.727 1.00 56.38 219 THR A CA 1
ATOM 1797 C C . THR A 1 219 ? 12.267 -5.274 32.082 1.00 56.38 219 THR A C 1
ATOM 1799 O O . THR A 1 219 ? 11.685 -6.019 31.295 1.00 56.38 219 THR A O 1
ATOM 1802 N N . GLU A 1 220 ? 13.527 -5.499 32.473 1.00 47.97 220 GLU A N 1
ATOM 1803 C CA . GLU A 1 220 ? 14.287 -6.728 32.173 1.00 47.97 220 GLU A CA 1
ATOM 1804 C C . GLU A 1 220 ? 13.584 -7.995 32.712 1.00 47.97 220 GLU A C 1
ATOM 1806 O O . GLU A 1 220 ? 13.771 -9.088 32.181 1.00 47.97 220 GLU A O 1
ATOM 1811 N N . GLU A 1 221 ? 12.716 -7.862 33.723 1.00 44.75 221 GLU A N 1
ATOM 1812 C CA . GLU A 1 221 ? 11.951 -8.973 34.309 1.00 44.75 221 GLU A CA 1
ATOM 1813 C C . GLU A 1 221 ? 10.817 -9.499 33.408 1.00 44.75 221 GLU A C 1
ATOM 1815 O O . GLU A 1 221 ? 10.479 -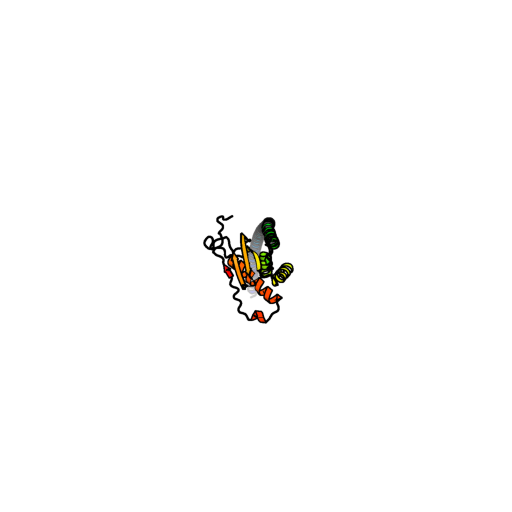10.680 33.493 1.00 44.75 221 GLU A O 1
ATOM 1820 N N . MET A 1 222 ? 10.274 -8.691 32.485 1.00 49.12 222 MET A N 1
ATOM 1821 C CA . MET A 1 222 ? 9.276 -9.159 31.505 1.00 49.12 222 MET A CA 1
ATOM 1822 C C . MET A 1 222 ? 9.897 -9.838 30.276 1.00 49.12 222 MET A C 1
ATOM 1824 O O . MET A 1 222 ? 9.178 -10.490 29.525 1.00 49.12 222 MET A O 1
ATOM 1828 N N . GLN A 1 223 ? 11.217 -9.742 30.081 1.00 48.62 223 GLN A N 1
ATOM 1829 C CA . GLN A 1 223 ? 11.915 -10.420 28.978 1.00 48.62 223 GLN A CA 1
ATOM 1830 C C . GLN A 1 223 ? 12.080 -11.935 29.204 1.00 48.62 223 GLN A C 1
ATOM 1832 O O . GLN A 1 223 ? 12.467 -12.646 28.281 1.00 48.62 223 GLN A O 1
ATOM 1837 N N . LYS A 1 224 ? 11.818 -12.431 30.426 1.00 43.84 224 LYS A N 1
ATOM 1838 C CA . LYS A 1 224 ? 12.045 -13.831 30.837 1.00 43.84 224 LYS A CA 1
ATOM 1839 C C . LYS A 1 224 ? 10.786 -14.644 31.134 1.00 43.84 224 LYS A C 1
ATOM 1841 O O . LYS A 1 224 ? 10.905 -15.834 31.411 1.00 43.84 224 LYS A O 1
ATOM 1846 N N . ALA A 1 225 ? 9.602 -14.041 31.101 1.00 46.41 225 ALA A N 1
ATOM 1847 C CA . ALA A 1 225 ? 8.376 -14.822 31.104 1.00 46.41 225 ALA A CA 1
ATOM 1848 C C . ALA A 1 225 ? 8.098 -15.220 29.654 1.00 46.41 225 ALA A C 1
ATOM 1850 O O . ALA A 1 225 ? 7.806 -14.348 28.841 1.00 46.41 225 ALA A O 1
ATOM 1851 N N . ASP A 1 226 ? 8.210 -16.509 29.329 1.00 46.41 226 ASP A N 1
ATOM 1852 C CA . ASP A 1 226 ? 7.584 -17.054 28.125 1.00 46.41 226 ASP A CA 1
ATOM 1853 C C . ASP A 1 226 ? 6.152 -16.507 28.071 1.00 46.41 226 ASP A C 1
ATOM 1855 O O . ASP A 1 226 ? 5.355 -16.773 28.974 1.00 46.41 226 ASP A O 1
ATOM 1859 N N . ASP A 1 227 ? 5.842 -15.670 27.081 1.00 50.66 227 ASP A N 1
ATOM 1860 C CA . ASP A 1 227 ? 4.555 -14.984 27.005 1.00 50.66 227 ASP A CA 1
ATOM 1861 C C . ASP A 1 227 ? 3.702 -15.605 25.898 1.00 50.66 227 ASP A C 1
ATOM 1863 O O . ASP A 1 227 ? 3.677 -15.105 24.769 1.00 50.66 227 ASP A O 1
ATOM 1867 N N . PRO A 1 2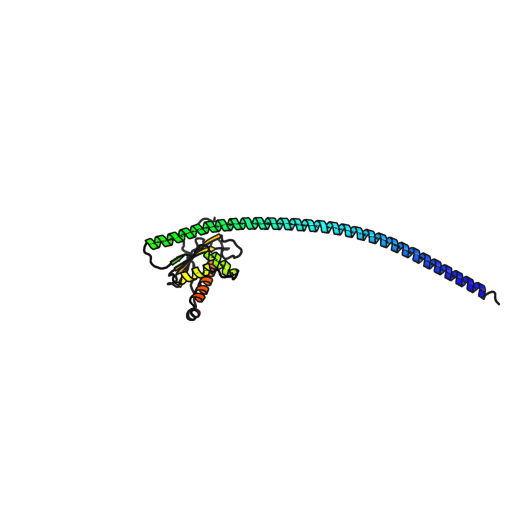28 ? 2.978 -16.710 26.154 1.00 52.94 228 PRO A N 1
ATOM 1868 C CA . PRO A 1 228 ? 1.940 -17.140 25.249 1.00 52.94 228 PRO A CA 1
ATOM 1869 C C . PRO A 1 228 ? 0.696 -16.328 25.597 1.00 52.94 228 PRO A C 1
ATOM 1871 O O . PRO A 1 228 ? -0.250 -16.837 26.194 1.00 52.94 228 PRO A O 1
ATOM 1874 N N . PHE A 1 229 ? 0.681 -15.049 25.225 1.00 67.75 229 PHE A N 1
ATOM 1875 C CA . PHE A 1 229 ? -0.562 -14.297 25.126 1.00 67.75 229 PHE A CA 1
ATOM 1876 C C . PHE A 1 229 ? -1.461 -15.030 24.121 1.00 67.75 229 PHE A C 1
ATOM 1878 O O . PHE A 1 229 ? -1.350 -14.842 22.906 1.00 67.75 229 PHE A O 1
ATOM 1885 N N . GLN A 1 230 ? -2.292 -15.947 24.613 1.00 76.62 230 GLN A N 1
ATOM 1886 C CA . GLN A 1 230 ? -3.105 -16.807 23.769 1.00 76.62 230 GLN A CA 1
ATOM 1887 C C . GLN A 1 230 ? -4.093 -15.928 23.005 1.00 76.62 230 GLN A C 1
ATOM 1889 O O . GLN A 1 230 ? -4.887 -15.200 23.608 1.00 76.62 230 GLN A O 1
ATOM 1894 N N . LEU A 1 231 ? -4.025 -15.991 21.674 1.00 88.88 231 LEU A N 1
ATOM 1895 C CA . LEU A 1 231 ? -5.052 -15.417 20.822 1.00 88.88 231 LEU A CA 1
ATOM 1896 C C . LEU A 1 231 ? -6.211 -16.408 20.752 1.00 88.88 231 LEU A C 1
ATOM 1898 O O . LEU A 1 231 ? -6.100 -17.491 20.180 1.00 88.88 231 LEU A O 1
ATOM 1902 N N . ILE A 1 232 ? -7.323 -16.039 21.370 1.00 90.50 232 ILE A N 1
ATOM 1903 C CA . ILE A 1 232 ? -8.561 -16.801 21.369 1.00 90.50 232 ILE A CA 1
ATOM 1904 C C . ILE A 1 232 ? -9.425 -16.265 20.233 1.00 90.50 232 ILE A C 1
ATOM 1906 O O . ILE A 1 232 ? -9.985 -15.171 20.319 1.00 90.50 232 ILE A O 1
ATOM 1910 N N . VAL A 1 233 ? -9.556 -17.054 19.170 1.00 89.31 233 VAL A N 1
ATOM 1911 C CA . VAL A 1 233 ? -10.514 -16.770 18.100 1.00 89.31 233 VAL A CA 1
ATOM 1912 C C . VAL A 1 233 ? -11.906 -17.152 18.591 1.00 89.31 233 VAL A C 1
ATOM 1914 O O . VAL A 1 233 ? -12.155 -18.303 18.950 1.00 89.31 233 VAL A O 1
ATOM 1917 N N . LYS A 1 234 ? -12.811 -16.178 18.645 1.00 90.75 234 LYS A N 1
ATOM 1918 C CA . LYS A 1 234 ? -14.198 -16.380 19.060 1.00 90.75 234 LYS A CA 1
ATOM 1919 C C . LYS A 1 234 ? -15.000 -16.880 17.870 1.00 90.75 234 LYS A C 1
ATOM 1921 O O . LYS A 1 234 ? -15.466 -16.097 17.057 1.00 90.75 234 LYS A O 1
ATOM 1926 N N . GLU A 1 235 ? -15.101 -18.19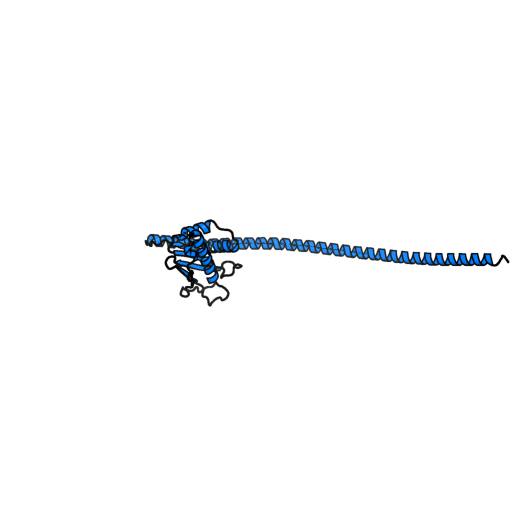8 17.731 1.00 83.38 235 GLU A N 1
ATOM 1927 C CA . GLU A 1 235 ? -15.822 -18.833 16.616 1.00 83.38 235 GLU A CA 1
ATOM 1928 C C . GLU A 1 235 ? -17.350 -18.832 16.812 1.00 83.38 235 GLU A C 1
ATOM 1930 O O . GLU A 1 235 ? -18.099 -19.094 15.874 1.00 83.38 235 GLU A O 1
ATOM 1935 N N . ASP A 1 236 ? -17.819 -18.507 18.018 1.00 84.00 236 ASP A N 1
ATOM 1936 C CA . ASP A 1 236 ? -19.221 -18.500 18.437 1.00 84.00 236 ASP A CA 1
ATOM 1937 C C . ASP A 1 236 ? -19.936 -17.153 18.235 1.00 84.00 236 ASP A C 1
ATOM 1939 O O . ASP A 1 236 ? -21.127 -17.034 18.531 1.00 84.00 236 ASP A O 1
ATOM 1943 N N . CYS A 1 237 ? -19.253 -16.125 17.721 1.00 84.31 237 CYS A N 1
ATOM 1944 C CA . CYS A 1 237 ? -19.894 -14.837 17.475 1.00 84.31 237 CYS A CA 1
ATOM 1945 C C . CYS A 1 237 ? -20.922 -14.911 16.324 1.00 84.31 237 CYS A C 1
ATOM 1947 O O . CYS A 1 237 ? -20.717 -15.654 15.358 1.00 84.31 237 CYS A O 1
ATOM 1949 N N . PRO A 1 238 ? -22.027 -14.136 16.382 1.00 87.50 238 PRO A N 1
ATOM 1950 C CA . PRO A 1 238 ? -23.005 -14.076 15.298 1.00 87.50 238 PRO A CA 1
ATOM 1951 C C . PRO A 1 238 ? -22.359 -13.741 13.948 1.00 87.50 238 PRO A C 1
ATOM 1953 O O . PRO A 1 238 ? -21.552 -12.818 13.848 1.00 87.50 238 PRO A O 1
ATOM 1956 N N . GLN A 1 239 ? -22.729 -14.495 12.912 1.00 86.12 239 GLN A N 1
ATOM 1957 C CA . GLN A 1 239 ? -22.096 -14.424 11.594 1.00 86.12 239 GLN A CA 1
ATOM 1958 C C . GLN A 1 239 ? -22.923 -13.591 10.606 1.00 86.12 239 GLN A C 1
ATOM 1960 O O . GLN A 1 239 ? -24.142 -13.756 10.496 1.00 86.12 239 GLN A O 1
ATOM 1965 N N . GLN A 1 240 ? -22.244 -12.730 9.851 1.00 82.69 240 GLN A N 1
ATOM 1966 C CA . GLN A 1 240 ? -22.809 -11.932 8.773 1.00 82.69 240 GLN A CA 1
ATOM 1967 C C . GLN A 1 240 ? -23.238 -12.838 7.610 1.00 82.69 240 GLN A C 1
ATOM 1969 O O . GLN A 1 240 ? -22.546 -13.785 7.212 1.00 82.69 240 GLN A O 1
ATOM 1974 N N . LYS A 1 241 ? -24.436 -12.573 7.081 1.00 75.00 241 LYS A N 1
ATOM 1975 C CA . LYS A 1 241 ? -25.016 -13.350 5.978 1.00 75.00 241 LYS A CA 1
ATOM 1976 C C . LYS A 1 241 ? -24.586 -12.825 4.614 1.00 75.00 241 LYS A C 1
ATOM 1978 O O . LYS A 1 241 ? -24.317 -13.649 3.739 1.00 75.00 241 LYS A O 1
ATOM 1983 N N . ASP A 1 242 ? -24.480 -11.506 4.491 1.00 67.69 242 ASP A N 1
ATOM 1984 C CA . ASP A 1 242 ? -24.299 -10.812 3.221 1.00 67.69 242 ASP A CA 1
ATOM 1985 C C . ASP A 1 242 ? -22.828 -10.500 2.945 1.00 67.69 242 ASP A C 1
ATOM 1987 O O . ASP A 1 242 ? -22.091 -10.062 3.829 1.00 67.69 242 ASP A O 1
ATOM 1991 N N . PHE A 1 243 ? -22.435 -10.734 1.696 1.00 57.78 243 PHE A N 1
ATOM 1992 C CA . PHE A 1 243 ? -21.198 -10.259 1.096 1.00 57.78 243 PHE A CA 1
ATOM 1993 C C . PHE A 1 243 ? -21.543 -8.930 0.424 1.00 57.78 243 PHE A C 1
ATOM 1995 O O . PHE A 1 243 ? -22.210 -8.950 -0.611 1.00 57.78 243 PHE A O 1
ATOM 2002 N N . LEU A 1 244 ? -21.213 -7.805 1.054 1.00 53.75 244 LEU A N 1
ATOM 2003 C CA . LEU A 1 244 ? -21.241 -6.518 0.357 1.00 53.75 244 LEU A CA 1
ATOM 2004 C C . LEU A 1 244 ? -19.944 -6.364 -0.437 1.00 53.75 244 LEU A C 1
ATOM 2006 O O . LEU A 1 244 ? -18.892 -6.763 0.110 1.00 53.75 244 LEU A O 1
#

Foldseek 3Di:
DPVPVVVVVVVVVVVVVVVVVVVVVVVVVVVVVVVVVVVVVVVVVVVVVVVVVVVVVVVVVVVVVVVVVVVVVVVVVVVVVVVLVVVLVVVQVVVQVVVVVVVVVVVVVVPPFAEDEDGLCLLVQLLCCVVVVDDDPVNLVSLLVCLRGQKYKYWYQDQLLDSPGDRDATWIWMARPVVLAIETGGQAACPPDVPGNRVNSNVSSVVSSVVSSCVNVVDPVVVPPPRCNDYHYDNPDHHDDDDD

Radius of gyration: 43.51 Å; chains: 1; bounding box: 104×32×124 Å